Protein AF-A0AAV3PCV7-F1 (afdb_monomer)

Secondary structure (DSSP, 8-state):
-HHHHHHHHHH-PPP-TTT-EE---S--THHHHHHHHHH-PEEP-S-EEETTEEE--SPPPTTS-HHHHHHHHHHHHHHHHHSSHHHHHHHHHTTEETTEE-HHHHHHHH-------TTHHHH--TTS-HHHHHHHHHHHTT-S--TTT-GGGT-S--B-TTTS-SB--HHIIIII-HHHHHHH-

Foldseek 3Di:
DVVQVVVCVVPVDHDDLVVDADEDDPDDDPVVVCVCVVPNHHHDDDQDDDPNATDDPDDDDPPHAPVVVVVVVLLVLLCVLQVHPVSSVVVQVVCQDPNRRNVVVSCVSSDDPDDDDPCLVVLPDPVHPVVRSVVVVCLVVVHDPQLVVVPNVVDVQQADPFQSDDGRDPCCQPPNPPRNVVVVD

Mean predicted aligned error: 14.94 Å

Radius of gyration: 25.24 Å; Cα contacts (8 Å, |Δi|>4): 141; chains: 1; bounding box: 47×37×70 Å

Organism: Lithospermum erythrorhizon (NCBI:txid34254)

Sequence (185 aa):
MECLRNLEECLGLMVSPTKSNIFLAGVRGIVRERILEGIGFEEGVFPVRYLGIPLVPMKVSDQDSYLMKRLIIIRDAIVRAYGSRERAISGLSKMVIGGRFASGKVYELLRVGRNKKSWMTTIWKNYIPPRFSFVVWLTCGNRLTTKDNLVLFDHPDRTCRFCKGPLESKQHIFFSCAVVGGIWM

Structure (mmCIF, N/CA/C/O backbone):
data_AF-A0AAV3PCV7-F1
#
_entry.id   AF-A0AAV3PCV7-F1
#
loop_
_atom_site.group_PDB
_atom_site.id
_atom_site.type_symbol
_atom_site.label_atom_id
_atom_site.label_alt_id
_atom_site.label_comp_id
_atom_site.label_asym_id
_atom_site.label_entity_id
_atom_site.label_seq_id
_atom_site.pdbx_PDB_ins_code
_atom_site.Cartn_x
_atom_site.Cartn_y
_atom_site.Cartn_z
_atom_site.occupancy
_atom_site.B_iso_or_equiv
_atom_site.auth_seq_id
_atom_site.auth_comp_id
_atom_site.auth_asym_id
_atom_site.auth_atom_id
_atom_site.pdbx_PDB_model_num
ATOM 1 N N . MET A 1 1 ? 9.187 -6.125 -36.834 1.00 58.59 1 MET A N 1
ATOM 2 C CA . MET A 1 1 ? 7.978 -6.937 -37.109 1.00 58.59 1 MET A CA 1
ATOM 3 C C . MET A 1 1 ? 8.115 -8.422 -36.783 1.00 58.59 1 MET A C 1
ATOM 5 O O . MET A 1 1 ? 7.099 -9.043 -36.518 1.00 58.59 1 MET A O 1
ATOM 9 N N . GLU A 1 2 ? 9.319 -9.004 -36.753 1.00 68.50 2 GLU A N 1
ATOM 10 C CA . GLU A 1 2 ? 9.507 -10.441 -36.471 1.00 68.50 2 GLU A CA 1
ATOM 11 C C . GLU A 1 2 ? 8.950 -10.879 -35.105 1.00 68.50 2 GLU A C 1
ATOM 13 O O . GLU A 1 2 ? 8.177 -11.823 -35.041 1.00 68.50 2 GLU A O 1
ATOM 18 N N . CYS A 1 3 ? 9.196 -10.122 -34.029 1.00 68.38 3 CYS A N 1
ATOM 19 C CA . CYS A 1 3 ? 8.673 -10.474 -32.702 1.00 68.38 3 CYS A CA 1
ATOM 20 C C . CYS A 1 3 ? 7.137 -10.454 -32.597 1.00 68.38 3 CYS A C 1
ATOM 22 O O . CYS A 1 3 ? 6.576 -11.248 -31.851 1.00 68.38 3 CYS A O 1
ATOM 24 N N . LEU A 1 4 ? 6.458 -9.544 -33.310 1.00 73.19 4 LEU A N 1
ATOM 25 C CA . LEU A 1 4 ? 4.991 -9.465 -33.291 1.00 73.19 4 LEU A CA 1
ATOM 26 C C . LEU A 1 4 ? 4.369 -10.600 -34.108 1.00 73.19 4 LEU A C 1
ATOM 28 O O . LEU A 1 4 ? 3.387 -11.184 -33.668 1.00 73.19 4 LEU A O 1
ATOM 32 N N . ARG A 1 5 ? 4.997 -10.965 -35.233 1.00 74.12 5 ARG A N 1
ATOM 33 C CA . ARG A 1 5 ? 4.600 -12.130 -36.032 1.00 74.12 5 ARG A CA 1
ATOM 34 C C . ARG A 1 5 ? 4.803 -13.437 -35.271 1.00 74.12 5 ARG A C 1
ATOM 36 O O . ARG A 1 5 ? 3.887 -14.240 -35.213 1.00 74.12 5 ARG A O 1
ATOM 43 N N . ASN A 1 6 ? 5.929 -13.594 -34.574 1.00 80.38 6 ASN A N 1
ATOM 44 C CA . ASN A 1 6 ? 6.161 -14.764 -33.723 1.00 80.38 6 ASN A CA 1
ATOM 45 C C . ASN A 1 6 ? 5.122 -14.867 -32.593 1.00 80.38 6 ASN A C 1
ATOM 47 O O . ASN A 1 6 ? 4.752 -15.966 -32.191 1.00 80.38 6 ASN A O 1
ATOM 51 N N . LEU A 1 7 ? 4.644 -13.734 -32.067 1.00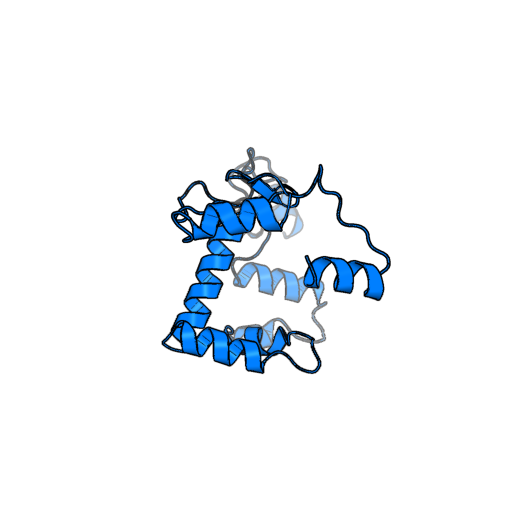 73.75 7 LEU A N 1
ATOM 52 C CA . LEU A 1 7 ? 3.599 -13.711 -31.042 1.00 73.75 7 LEU A CA 1
ATOM 53 C C . LEU A 1 7 ? 2.238 -14.125 -31.614 1.00 73.75 7 LEU A C 1
ATOM 55 O O . LEU A 1 7 ? 1.511 -14.876 -30.966 1.00 73.75 7 LEU A O 1
ATOM 59 N N . GLU A 1 8 ? 1.923 -13.670 -32.824 1.00 84.44 8 GLU A N 1
ATOM 60 C CA . GLU A 1 8 ? 0.721 -14.058 -33.560 1.00 84.44 8 GLU A CA 1
ATOM 61 C C . GLU A 1 8 ? 0.734 -15.551 -33.914 1.00 84.44 8 GLU A C 1
ATOM 63 O O . GLU A 1 8 ? -0.238 -16.246 -33.638 1.00 84.44 8 GLU A O 1
ATOM 68 N N . GLU A 1 9 ? 1.854 -16.076 -34.414 1.00 86.69 9 GLU A N 1
ATOM 69 C CA . GLU A 1 9 ? 2.019 -17.500 -34.733 1.00 86.69 9 GLU A CA 1
ATOM 70 C C . GLU A 1 9 ? 1.934 -18.394 -33.489 1.00 86.69 9 GLU A C 1
ATOM 72 O O . GLU A 1 9 ? 1.308 -19.452 -33.527 1.00 86.69 9 GLU A O 1
ATOM 77 N N . CYS A 1 10 ? 2.526 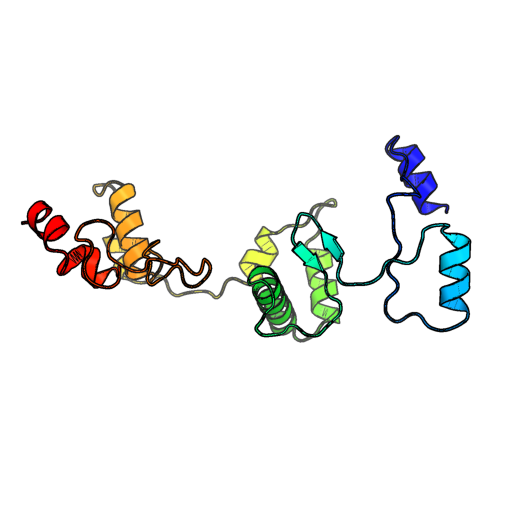-17.975 -32.365 1.00 80.50 10 CYS A N 1
ATOM 78 C CA . CYS A 1 10 ? 2.507 -18.774 -31.138 1.00 80.50 10 CYS A CA 1
ATOM 79 C C . CYS A 1 10 ? 1.152 -18.752 -30.414 1.00 80.50 10 CYS A C 1
ATOM 81 O O . CYS A 1 10 ? 0.819 -19.721 -29.732 1.00 80.50 10 CYS A O 1
ATOM 83 N N . LEU A 1 11 ? 0.412 -17.636 -30.474 1.00 83.38 11 LEU A N 1
ATOM 84 C CA . LEU A 1 11 ? -0.772 -17.412 -29.629 1.00 83.38 11 LEU A CA 1
ATOM 85 C C . LEU A 1 11 ? -2.087 -17.268 -30.404 1.00 83.38 11 LEU A C 1
ATOM 87 O O . LEU A 1 11 ? -3.145 -17.247 -29.777 1.00 83.38 11 LEU A O 1
ATOM 91 N N . GLY A 1 12 ? -2.051 -17.133 -31.731 1.00 83.56 12 GLY A N 1
ATOM 92 C CA . GLY A 1 12 ? -3.228 -16.843 -32.558 1.00 83.56 12 GLY A CA 1
ATOM 93 C C . GLY A 1 12 ? -3.862 -15.476 -32.270 1.00 83.56 12 GLY A C 1
ATOM 94 O O . GLY A 1 12 ? -5.029 -15.251 -32.586 1.00 83.56 12 GLY A O 1
ATOM 95 N N . LEU A 1 13 ? -3.128 -14.570 -31.616 1.00 81.75 13 LEU A N 1
ATOM 96 C CA . LEU A 1 13 ? -3.615 -13.251 -31.217 1.00 81.75 13 LEU A CA 1
ATOM 97 C C . LEU A 1 13 ? -3.087 -12.184 -32.177 1.00 81.75 13 LEU A C 1
ATOM 99 O O . LEU A 1 13 ? -1.884 -11.941 -32.233 1.00 81.75 13 LEU A O 1
ATOM 103 N N . MET A 1 14 ? -3.999 -11.501 -32.871 1.00 78.06 14 MET A N 1
ATOM 104 C CA . MET A 1 14 ? -3.662 -10.366 -33.731 1.00 78.06 14 MET A CA 1
ATOM 105 C C . MET A 1 14 ? -3.598 -9.069 -32.922 1.00 78.06 14 MET A C 1
ATOM 107 O O . MET A 1 14 ? -4.537 -8.711 -32.204 1.00 78.06 14 MET A O 1
ATOM 111 N N . VAL A 1 15 ? -2.500 -8.329 -33.063 1.00 79.19 15 VAL A N 1
ATOM 112 C CA . VAL A 1 15 ? -2.372 -6.991 -32.475 1.00 79.19 15 VAL A CA 1
ATOM 113 C C . VAL A 1 15 ? -3.169 -5.999 -33.317 1.00 79.19 15 VAL A C 1
ATOM 115 O O . VAL A 1 15 ? -3.048 -5.970 -34.535 1.00 79.19 15 VAL A O 1
ATOM 118 N N . SER A 1 16 ? -3.992 -5.176 -32.665 1.00 82.25 16 SER A N 1
ATOM 119 C CA . SER A 1 16 ? -4.839 -4.185 -33.334 1.00 82.25 16 SER A CA 1
ATOM 120 C C . SER A 1 16 ? -4.064 -2.882 -33.561 1.00 82.25 16 SER A C 1
ATOM 122 O O . SER A 1 16 ? -3.941 -2.108 -32.610 1.00 82.25 16 SER A O 1
ATOM 124 N N . PRO A 1 17 ? -3.620 -2.557 -34.789 1.00 77.06 17 PRO A N 1
ATOM 125 C CA . PRO A 1 17 ? -2.813 -1.360 -35.039 1.00 77.06 17 PRO A CA 1
ATOM 126 C C . PRO A 1 17 ? -3.531 -0.055 -34.679 1.00 77.06 17 PRO A C 1
ATOM 128 O O . PRO A 1 17 ? -2.900 0.886 -34.227 1.00 77.06 17 PRO A O 1
ATOM 131 N N . THR A 1 18 ? -4.862 -0.023 -34.773 1.00 78.44 18 THR A N 1
ATOM 132 C CA . THR A 1 18 ? -5.689 1.149 -34.431 1.00 78.44 18 THR A CA 1
ATOM 133 C C . THR A 1 18 ? -5.911 1.360 -32.931 1.00 78.44 18 THR A C 1
ATOM 135 O O . THR A 1 18 ? -6.430 2.394 -32.524 1.00 78.44 18 THR A O 1
ATOM 138 N N . LYS A 1 19 ? -5.580 0.370 -32.093 1.00 83.75 19 LYS A N 1
ATOM 139 C CA . LYS A 1 19 ? -5.743 0.431 -30.626 1.00 83.75 19 LYS A CA 1
ATOM 140 C C . LYS A 1 19 ? -4.403 0.377 -29.897 1.00 83.75 19 LYS A C 1
ATOM 142 O O . LYS A 1 19 ? -4.370 0.434 -28.667 1.00 83.75 19 LYS A O 1
ATOM 147 N N . SER A 1 20 ? -3.315 0.210 -30.640 1.00 85.69 20 SER A N 1
ATOM 148 C CA . SER A 1 20 ? -1.970 0.032 -30.120 1.00 85.69 20 SER A CA 1
ATOM 149 C C . SER A 1 20 ? -1.147 1.270 -30.431 1.00 85.69 20 SER A C 1
ATOM 151 O O . SER A 1 20 ? -0.958 1.615 -31.589 1.00 85.69 20 SER A O 1
ATOM 153 N N . ASN A 1 21 ? -0.620 1.893 -29.380 1.00 87.12 21 ASN A N 1
ATOM 154 C CA . ASN A 1 21 ? 0.283 3.032 -29.493 1.00 87.12 21 ASN A CA 1
ATOM 155 C C . ASN A 1 21 ? 1.684 2.620 -29.050 1.00 87.12 21 ASN A C 1
ATOM 157 O O . ASN A 1 21 ? 1.842 1.805 -28.133 1.00 87.12 21 ASN A O 1
ATOM 161 N N . ILE A 1 22 ? 2.700 3.227 -29.655 1.00 86.88 22 ILE A N 1
ATOM 162 C CA . ILE A 1 22 ? 4.093 3.080 -29.238 1.00 86.88 22 ILE A CA 1
ATOM 163 C C . ILE A 1 22 ? 4.531 4.276 -28.392 1.00 86.88 22 ILE A C 1
ATOM 165 O O . ILE A 1 22 ? 4.282 5.421 -28.742 1.00 86.88 22 ILE A O 1
ATOM 169 N N . PHE A 1 23 ? 5.209 4.022 -27.273 1.00 85.69 23 PHE A N 1
ATOM 170 C CA . PHE A 1 23 ? 5.748 5.071 -26.405 1.00 85.69 23 PHE A CA 1
ATOM 171 C C . PHE A 1 23 ? 7.268 4.969 -26.391 1.00 85.69 23 PHE A C 1
ATOM 173 O O . PHE A 1 23 ? 7.822 3.961 -25.946 1.00 85.69 23 PHE A O 1
ATOM 180 N N . LEU A 1 24 ? 7.949 6.009 -26.869 1.00 79.50 24 LEU A N 1
ATOM 181 C CA . LEU A 1 24 ? 9.407 6.052 -26.945 1.00 79.50 24 LEU A CA 1
ATOM 182 C C . LEU A 1 24 ? 9.961 6.946 -25.831 1.00 79.50 24 LEU A C 1
ATOM 184 O O . LEU A 1 24 ? 9.565 8.098 -25.677 1.00 79.50 24 LEU A O 1
ATOM 188 N N . ALA A 1 25 ? 10.900 6.417 -25.046 1.00 77.38 25 ALA A N 1
ATOM 189 C CA . ALA A 1 25 ? 11.569 7.152 -23.976 1.00 77.38 25 ALA A CA 1
ATOM 190 C C . ALA A 1 25 ? 13.087 7.084 -24.163 1.00 77.38 25 ALA A C 1
ATOM 192 O O . ALA A 1 25 ? 13.659 6.003 -24.271 1.00 77.38 25 ALA A O 1
ATOM 193 N N . GLY A 1 26 ? 13.749 8.244 -24.194 1.00 73.06 26 GLY A N 1
ATOM 194 C CA . GLY A 1 26 ? 15.213 8.327 -24.293 1.00 73.06 26 GLY A CA 1
ATOM 195 C C . GLY A 1 26 ? 15.804 8.041 -25.680 1.00 73.06 26 GLY A C 1
ATOM 196 O O . GLY A 1 26 ? 17.023 8.040 -25.815 1.00 73.06 26 GLY A O 1
ATOM 197 N N . VAL A 1 27 ? 14.976 7.849 -26.711 1.00 82.12 27 VAL A N 1
ATOM 198 C CA . VAL A 1 27 ? 15.411 7.665 -28.106 1.00 82.12 27 VAL A CA 1
ATOM 199 C C . VAL A 1 27 ? 15.262 8.990 -28.858 1.00 82.12 27 VAL A C 1
ATOM 201 O O . VAL A 1 27 ? 14.188 9.587 -28.840 1.00 82.12 27 VAL A O 1
ATOM 204 N N . ARG A 1 28 ? 16.334 9.476 -29.498 1.00 81.75 28 ARG A N 1
ATOM 205 C CA . ARG A 1 28 ? 16.367 10.774 -30.199 1.00 81.75 28 ARG A CA 1
ATOM 206 C C . ARG A 1 28 ? 16.787 10.619 -31.662 1.00 81.75 28 ARG A C 1
ATOM 208 O O . ARG A 1 28 ? 17.512 9.686 -32.003 1.00 81.75 28 ARG A O 1
ATOM 215 N N . GLY A 1 29 ? 16.374 11.579 -32.490 1.00 85.06 29 GLY A N 1
ATOM 216 C CA . GLY A 1 29 ? 16.798 11.706 -33.887 1.00 85.06 29 GLY A CA 1
ATOM 217 C C . GLY A 1 29 ? 16.390 10.520 -34.761 1.00 85.06 29 GLY A C 1
ATOM 218 O O . GLY A 1 29 ? 15.355 9.899 -34.534 1.00 85.06 29 GLY A O 1
ATOM 219 N N . ILE A 1 30 ? 17.247 10.176 -35.721 1.00 87.06 30 ILE A N 1
ATOM 220 C CA . ILE A 1 30 ? 16.963 9.226 -36.809 1.00 87.06 30 ILE A CA 1
ATOM 221 C C . ILE A 1 30 ? 16.566 7.816 -36.341 1.00 87.06 30 ILE A C 1
ATOM 223 O O . ILE A 1 30 ? 15.838 7.099 -37.019 1.00 87.06 30 ILE A O 1
ATOM 227 N N . VAL A 1 31 ? 17.020 7.402 -35.152 1.00 86.19 31 VAL A N 1
ATOM 228 C CA . VAL A 1 31 ? 16.654 6.101 -34.571 1.00 86.19 31 VAL A CA 1
ATOM 229 C C . VAL A 1 31 ? 15.173 6.077 -34.193 1.00 86.19 31 VAL A C 1
ATOM 231 O O . VAL A 1 31 ? 14.526 5.046 -34.336 1.00 86.19 31 VAL A O 1
ATOM 234 N N . ARG A 1 32 ? 14.623 7.213 -33.748 1.00 85.81 32 ARG A N 1
ATOM 235 C CA . ARG A 1 32 ? 13.205 7.345 -33.398 1.00 85.81 32 ARG A CA 1
ATOM 236 C C . ARG A 1 32 ? 12.329 7.163 -34.637 1.00 85.81 32 ARG A C 1
ATOM 238 O O . ARG A 1 32 ? 11.416 6.350 -34.604 1.00 85.81 32 ARG A O 1
ATOM 245 N N . GLU A 1 33 ? 12.657 7.862 -35.721 1.00 85.19 33 GLU A N 1
ATOM 246 C CA . GLU A 1 33 ? 11.926 7.803 -36.997 1.00 85.19 33 GLU A CA 1
ATOM 247 C C . GLU A 1 33 ? 11.929 6.387 -37.576 1.00 85.19 33 GLU A C 1
ATOM 249 O O . GLU A 1 33 ? 10.867 5.833 -37.847 1.00 85.19 33 GLU A O 1
ATOM 254 N N . ARG A 1 34 ? 13.096 5.730 -37.612 1.00 86.19 34 ARG A N 1
ATOM 255 C CA . ARG A 1 34 ? 13.211 4.336 -38.076 1.00 86.19 34 ARG A CA 1
ATOM 256 C C . ARG A 1 34 ? 12.368 3.348 -37.266 1.00 86.19 34 ARG A C 1
ATOM 258 O O . ARG A 1 34 ? 11.890 2.358 -37.815 1.00 86.19 34 ARG A O 1
ATOM 265 N N . ILE A 1 35 ? 12.218 3.571 -35.958 1.00 84.56 35 ILE A N 1
ATOM 266 C CA . ILE A 1 35 ? 11.393 2.713 -35.096 1.00 84.56 35 ILE A CA 1
ATOM 267 C C . ILE A 1 35 ? 9.904 2.936 -35.381 1.00 84.56 35 ILE A C 1
ATOM 269 O O . ILE A 1 35 ? 9.160 1.959 -35.460 1.00 84.56 35 ILE A O 1
ATOM 273 N N . LEU A 1 36 ? 9.480 4.192 -35.557 1.00 83.38 36 LEU A N 1
ATOM 274 C CA . LEU A 1 36 ? 8.092 4.530 -35.885 1.00 83.38 36 LEU A CA 1
ATOM 275 C C . LEU A 1 36 ? 7.692 3.954 -37.252 1.00 83.38 36 LEU A C 1
ATOM 277 O O . LEU A 1 36 ? 6.675 3.267 -37.349 1.00 83.38 36 LEU A O 1
ATOM 281 N N . GLU A 1 37 ? 8.540 4.124 -38.269 1.00 82.94 37 GLU A N 1
ATOM 282 C CA . GLU A 1 37 ? 8.326 3.560 -39.610 1.00 82.94 37 GLU A CA 1
ATOM 283 C C . GLU A 1 37 ? 8.322 2.024 -39.610 1.00 82.94 37 GLU A C 1
ATOM 285 O O . GLU A 1 37 ? 7.528 1.397 -40.306 1.00 82.94 37 GLU A O 1
ATOM 290 N N . GLY A 1 38 ? 9.191 1.394 -38.812 1.00 79.69 38 GLY A N 1
ATOM 291 C CA . GLY A 1 38 ? 9.341 -0.062 -38.798 1.00 79.69 38 GLY A CA 1
ATOM 292 C C . GLY A 1 38 ? 8.254 -0.830 -38.037 1.00 79.69 38 GLY A C 1
ATOM 293 O O . GLY A 1 38 ? 8.139 -2.046 -38.221 1.00 79.69 38 GLY A O 1
ATOM 294 N N . ILE A 1 39 ? 7.503 -0.167 -37.150 1.00 79.75 39 ILE A N 1
ATOM 295 C CA . ILE A 1 39 ? 6.482 -0.800 -36.294 1.00 79.75 39 ILE A CA 1
ATOM 296 C C . ILE A 1 39 ? 5.062 -0.497 -36.785 1.00 79.75 39 ILE A C 1
ATOM 298 O O . ILE A 1 39 ? 4.189 -1.348 -36.629 1.00 79.75 39 ILE A O 1
ATOM 302 N N . GLY A 1 40 ? 4.832 0.667 -37.402 1.00 77.44 40 GLY A N 1
ATOM 303 C CA . GLY A 1 40 ? 3.529 1.017 -37.979 1.00 77.44 40 GLY A CA 1
ATOM 304 C C . GLY A 1 40 ? 2.423 1.292 -36.950 1.00 77.44 40 GLY A C 1
ATOM 305 O O . GLY A 1 40 ? 1.247 1.229 -37.294 1.00 77.44 40 GLY A O 1
ATOM 306 N N . PHE A 1 41 ? 2.785 1.579 -35.695 1.00 84.69 41 PHE A N 1
ATOM 307 C CA . PHE A 1 41 ? 1.865 2.073 -34.664 1.00 84.69 41 PHE A CA 1
ATOM 308 C C . PHE A 1 41 ? 2.039 3.578 -34.478 1.00 84.69 41 PHE A C 1
ATOM 310 O O . PHE A 1 41 ? 3.150 4.097 -34.602 1.00 84.69 41 PHE A O 1
ATOM 317 N N . GLU A 1 42 ? 0.955 4.267 -34.124 1.00 85.00 42 GLU A N 1
ATOM 318 C CA . GLU A 1 42 ? 1.015 5.692 -33.805 1.00 85.00 42 GLU A CA 1
ATOM 319 C C . GLU A 1 42 ? 1.800 5.933 -32.513 1.00 85.00 42 GLU A C 1
ATOM 321 O O . GLU A 1 42 ? 1.721 5.162 -31.547 1.00 85.00 42 GLU A O 1
ATOM 326 N N . GLU A 1 43 ? 2.571 7.020 -32.483 1.00 87.00 43 GLU A N 1
ATOM 327 C CA . GLU A 1 43 ? 3.276 7.413 -31.272 1.00 87.00 43 GLU A CA 1
ATOM 328 C C . GLU A 1 43 ? 2.287 7.953 -30.236 1.00 87.00 43 GLU A C 1
ATOM 330 O O . GLU A 1 43 ? 1.590 8.943 -30.451 1.00 87.00 43 GLU A O 1
ATOM 335 N N . GLY A 1 44 ? 2.235 7.295 -29.083 1.00 84.81 44 GLY A N 1
ATOM 336 C CA . GLY A 1 44 ? 1.391 7.697 -27.976 1.00 84.81 44 GLY A CA 1
ATOM 337 C C . GLY A 1 44 ? 2.002 8.834 -27.161 1.00 84.81 44 GLY A C 1
ATOM 338 O O . GLY A 1 44 ? 3.212 8.899 -26.934 1.00 84.81 44 GLY A O 1
ATOM 339 N N . VAL A 1 45 ? 1.137 9.704 -26.639 1.00 81.00 45 VAL A N 1
ATOM 340 C CA . VAL A 1 45 ? 1.515 10.821 -25.765 1.00 81.00 45 VAL A CA 1
ATOM 341 C C . VAL A 1 45 ? 1.104 10.508 -24.328 1.00 81.00 45 VAL A C 1
ATOM 343 O O . VAL A 1 45 ? 0.007 10.015 -24.076 1.00 81.00 45 VAL A O 1
ATOM 346 N N . PHE A 1 46 ? 1.983 10.786 -23.367 1.00 77.50 46 PHE A N 1
ATOM 347 C CA . PHE A 1 46 ? 1.657 10.677 -21.945 1.00 77.50 46 PHE A CA 1
ATOM 348 C C . PHE A 1 46 ? 0.902 11.919 -21.430 1.00 77.50 46 PHE A C 1
ATOM 350 O O . PHE A 1 46 ? 1.170 13.018 -21.914 1.00 77.50 46 PHE A O 1
ATOM 357 N N . PRO A 1 47 ? 0.053 11.800 -20.387 1.00 73.75 47 PRO A N 1
ATOM 358 C CA . PRO A 1 47 ? -0.253 10.592 -19.614 1.00 73.75 47 PRO A CA 1
ATOM 359 C C . PRO A 1 47 ? -1.271 9.659 -20.275 1.00 73.75 47 PRO A C 1
ATOM 361 O O . PRO A 1 47 ? -2.264 10.114 -20.832 1.00 73.75 47 PRO A O 1
ATOM 364 N N . VAL A 1 48 ? -1.088 8.343 -20.118 1.00 79.94 48 VAL A N 1
ATOM 365 C CA . VAL A 1 48 ? -2.030 7.330 -20.638 1.00 79.94 48 VAL A CA 1
ATOM 366 C C . VAL A 1 48 ? -2.642 6.522 -19.514 1.00 79.94 48 VAL A C 1
ATOM 368 O O . VAL A 1 48 ? -1.944 6.114 -18.594 1.00 79.94 48 VAL A O 1
ATOM 371 N N . ARG A 1 49 ? -3.952 6.268 -19.573 1.00 75.12 49 ARG A N 1
ATOM 372 C CA . ARG A 1 49 ? -4.630 5.436 -18.575 1.00 75.12 49 ARG A CA 1
ATOM 373 C C . ARG A 1 49 ? -4.483 3.960 -18.917 1.00 75.12 49 ARG A C 1
ATOM 375 O O . ARG A 1 49 ? -4.994 3.508 -19.934 1.00 75.12 49 ARG A O 1
ATOM 382 N N . TYR A 1 50 ? -3.872 3.203 -18.017 1.00 78.31 50 TYR A N 1
ATOM 383 C CA . TYR A 1 50 ? -3.889 1.748 -18.042 1.00 78.31 50 TYR A CA 1
ATOM 384 C C . TYR A 1 50 ? -4.818 1.248 -16.937 1.00 78.31 50 TYR A C 1
ATOM 386 O O . TYR A 1 50 ? -4.546 1.456 -15.755 1.00 78.31 50 TYR A O 1
ATOM 394 N N . LEU A 1 51 ? -5.953 0.649 -17.317 1.00 76.62 51 LEU A N 1
ATOM 395 C CA . LEU A 1 51 ? -6.986 0.180 -16.378 1.00 76.62 51 LEU A CA 1
ATOM 396 C C . LEU A 1 51 ? -7.437 1.276 -15.387 1.00 76.62 51 LEU A C 1
ATOM 398 O O . LEU A 1 51 ? -7.566 1.052 -14.187 1.00 76.62 51 LEU A O 1
ATOM 402 N N . GLY A 1 52 ? -7.622 2.499 -15.895 1.00 70.69 52 GLY A N 1
ATOM 403 C CA . GLY A 1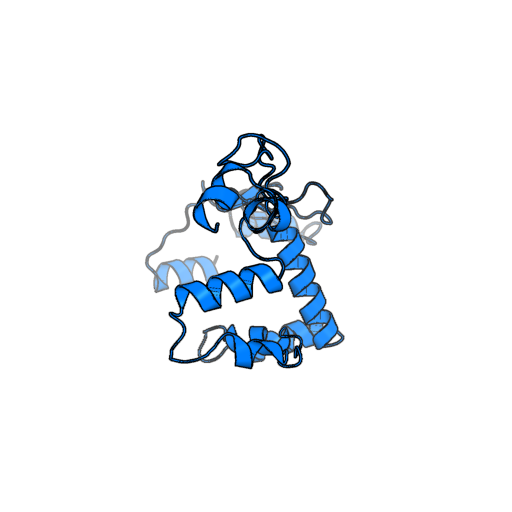 52 ? -8.013 3.674 -15.105 1.00 70.69 52 GLY A CA 1
ATOM 404 C C . GLY A 1 52 ? -6.854 4.415 -14.423 1.00 70.69 52 GLY A C 1
ATOM 405 O O . GLY A 1 52 ? -7.034 5.566 -14.018 1.00 70.69 52 GLY A O 1
ATOM 406 N N . ILE A 1 53 ? -5.657 3.823 -14.364 1.00 65.94 53 ILE A N 1
ATOM 407 C CA . ILE A 1 53 ? -4.478 4.388 -13.694 1.00 65.94 53 ILE A CA 1
ATOM 408 C C . ILE A 1 53 ? -3.655 5.216 -14.691 1.00 65.94 53 ILE A C 1
ATOM 410 O O . ILE A 1 53 ? -3.202 4.658 -15.690 1.00 65.94 53 ILE A O 1
ATOM 414 N N . PRO A 1 54 ? -3.425 6.520 -14.455 1.00 69.62 54 PRO A N 1
ATOM 415 C CA . PRO A 1 54 ? -2.573 7.325 -15.323 1.00 69.62 54 PRO A CA 1
ATOM 416 C C . PRO A 1 54 ? -1.100 6.905 -15.193 1.00 69.62 54 PRO A C 1
ATOM 418 O O . PRO A 1 54 ? -0.522 6.920 -14.107 1.00 69.62 54 PRO A O 1
ATOM 421 N N . LEU A 1 55 ? -0.489 6.547 -16.318 1.00 70.94 55 LEU A N 1
ATOM 422 C CA . LEU A 1 55 ? 0.944 6.357 -16.487 1.00 70.94 55 LEU A CA 1
ATOM 423 C C . LEU A 1 55 ? 1.551 7.701 -16.897 1.00 70.94 55 LEU A C 1
ATOM 425 O O . LEU A 1 55 ? 1.204 8.241 -17.945 1.00 70.94 55 LEU A O 1
ATOM 429 N N . VAL A 1 56 ? 2.443 8.240 -16.066 1.00 69.56 56 VAL A N 1
ATOM 430 C CA . VAL A 1 56 ? 3.173 9.495 -16.298 1.00 69.56 56 VAL A CA 1
ATOM 431 C C . VAL A 1 56 ? 4.682 9.222 -16.349 1.00 69.56 56 VAL A C 1
ATOM 433 O O . VAL A 1 56 ? 5.184 8.459 -15.524 1.00 69.56 56 VAL A O 1
ATOM 436 N N . PRO A 1 57 ? 5.432 9.847 -17.275 1.00 63.97 57 PRO A N 1
ATOM 437 C CA . PRO A 1 57 ? 6.886 9.719 -17.367 1.00 63.97 57 PRO A CA 1
ATOM 438 C C . PRO A 1 57 ? 7.622 10.661 -16.394 1.00 63.97 57 PRO A C 1
ATOM 440 O O . PRO A 1 57 ? 8.844 10.589 -16.274 1.00 63.97 57 PRO A O 1
ATOM 443 N N . MET A 1 58 ? 6.899 11.566 -15.723 1.00 60.91 58 MET A N 1
ATOM 444 C CA . MET A 1 58 ? 7.456 12.591 -14.837 1.00 60.91 58 MET A CA 1
ATOM 445 C C . MET A 1 58 ? 7.830 12.061 -13.443 1.00 60.91 58 MET A C 1
ATOM 447 O O . MET A 1 58 ? 7.360 11.014 -12.995 1.00 60.91 58 MET A O 1
ATOM 451 N N . LYS A 1 59 ? 8.692 12.818 -12.743 1.00 57.53 59 LYS A N 1
ATOM 452 C CA . LYS A 1 59 ? 8.954 12.632 -11.307 1.00 57.53 59 LYS A CA 1
ATOM 453 C C . LYS A 1 59 ? 7.639 12.741 -10.542 1.00 57.53 59 LYS A C 1
ATOM 455 O O . LYS A 1 59 ? 6.870 13.666 -10.777 1.00 57.53 59 LYS A O 1
ATOM 460 N N . VAL A 1 60 ? 7.436 11.807 -9.620 1.00 59.66 60 VAL A N 1
ATOM 461 C CA . VAL A 1 60 ? 6.194 11.715 -8.862 1.00 59.66 60 VAL A CA 1
ATOM 462 C C . VAL A 1 60 ? 5.980 12.955 -7.990 1.00 59.66 60 VAL A C 1
ATOM 464 O O . VAL A 1 60 ? 6.869 13.337 -7.229 1.00 59.66 60 VAL A O 1
ATOM 467 N N . SER A 1 61 ? 4.811 13.572 -8.140 1.00 66.00 61 SER A N 1
ATOM 468 C CA . SER A 1 61 ? 4.309 14.740 -7.418 1.00 66.00 61 SER A CA 1
ATOM 469 C C . SER A 1 61 ? 3.401 14.319 -6.255 1.00 66.00 61 SER A C 1
ATOM 471 O O . SER A 1 61 ? 2.899 13.191 -6.192 1.00 66.00 61 SER A O 1
ATOM 473 N N . ASP A 1 62 ? 3.124 15.241 -5.333 1.00 60.00 62 ASP A N 1
ATOM 474 C CA . ASP A 1 62 ? 2.180 15.016 -4.236 1.00 60.00 62 ASP A CA 1
ATOM 475 C C . ASP A 1 62 ? 0.746 14.741 -4.705 1.00 60.00 62 ASP A C 1
ATOM 477 O O . ASP A 1 62 ? -0.023 14.126 -3.964 1.00 60.00 62 ASP A O 1
ATOM 481 N N . GLN A 1 63 ? 0.411 15.084 -5.948 1.00 62.75 63 GLN A N 1
ATOM 482 C CA . GLN A 1 63 ? -0.890 14.791 -6.555 1.00 62.75 63 GLN A CA 1
ATOM 483 C C . GLN A 1 63 ? -1.008 13.371 -7.138 1.00 62.75 63 GLN A C 1
ATOM 485 O O . GLN A 1 63 ? -2.101 12.956 -7.519 1.00 62.75 63 GLN A O 1
ATOM 490 N N . ASP A 1 64 ? 0.081 12.598 -7.202 1.00 65.75 64 ASP A N 1
ATOM 491 C CA . ASP A 1 64 ? 0.040 11.272 -7.818 1.00 65.75 64 ASP A CA 1
ATOM 492 C C . ASP A 1 64 ? -0.635 10.211 -6.948 1.00 65.75 64 ASP A C 1
ATOM 494 O O . ASP A 1 64 ? -0.617 10.250 -5.712 1.00 65.75 64 ASP A O 1
ATOM 498 N N . SER A 1 65 ? -1.174 9.190 -7.622 1.00 70.75 65 SER A N 1
ATOM 499 C CA . SER A 1 65 ? -1.816 8.047 -6.977 1.00 70.75 65 SER A 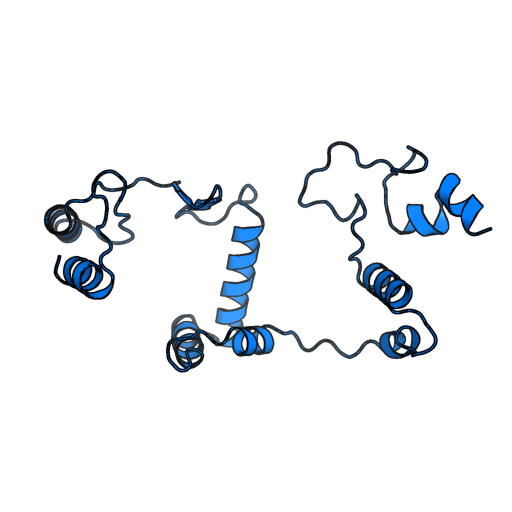CA 1
ATOM 500 C C . SER A 1 65 ? -0.909 7.406 -5.925 1.00 70.75 65 SER A C 1
ATOM 502 O O . SER A 1 65 ? 0.275 7.138 -6.149 1.00 70.75 65 SER A O 1
ATOM 504 N N . TYR A 1 66 ? -1.495 7.071 -4.777 1.00 71.06 66 TYR A N 1
ATOM 505 C CA . TYR A 1 66 ? -0.822 6.345 -3.703 1.00 71.06 66 TYR A CA 1
ATOM 506 C C . TYR A 1 66 ? -0.157 5.049 -4.174 1.00 71.06 66 TYR A C 1
ATOM 508 O O . TYR A 1 66 ? 0.897 4.682 -3.656 1.00 71.06 66 TYR A O 1
ATOM 516 N N . LEU A 1 67 ? -0.736 4.373 -5.174 1.00 74.00 67 LEU A N 1
ATOM 517 C CA . LEU A 1 67 ? -0.126 3.184 -5.764 1.00 74.00 67 LEU A CA 1
ATOM 518 C C . LEU A 1 67 ? 1.240 3.513 -6.378 1.00 74.00 67 LEU A C 1
ATOM 520 O O . LEU A 1 67 ? 2.209 2.814 -6.099 1.00 74.00 67 LEU A O 1
ATOM 524 N N . MET A 1 68 ? 1.340 4.603 -7.144 1.00 71.75 68 MET A N 1
ATOM 525 C CA . MET A 1 68 ? 2.598 5.042 -7.759 1.00 71.75 68 MET A CA 1
ATOM 526 C C . MET A 1 68 ? 3.626 5.417 -6.691 1.00 71.75 68 MET A C 1
ATOM 528 O O . MET A 1 68 ? 4.771 4.962 -6.741 1.00 71.75 68 MET A O 1
ATOM 532 N N . LYS A 1 69 ? 3.195 6.144 -5.653 1.00 77.12 69 LYS A N 1
ATOM 533 C CA . LYS A 1 69 ? 4.041 6.460 -4.492 1.00 77.12 69 LYS A CA 1
ATOM 534 C C . LYS A 1 69 ? 4.560 5.184 -3.813 1.00 77.12 69 LYS A C 1
ATOM 536 O O . LYS A 1 69 ? 5.744 5.082 -3.497 1.00 77.12 69 LYS A O 1
ATOM 541 N N . ARG A 1 70 ? 3.708 4.167 -3.635 1.00 81.06 70 ARG A N 1
ATOM 542 C CA . ARG A 1 70 ? 4.092 2.874 -3.042 1.00 81.06 70 ARG A CA 1
ATOM 543 C C . ARG A 1 70 ? 5.037 2.066 -3.924 1.00 81.06 70 ARG A C 1
ATOM 545 O O . ARG A 1 70 ? 5.988 1.501 -3.388 1.00 81.06 70 ARG A O 1
ATOM 552 N N . LEU A 1 71 ? 4.823 2.039 -5.238 1.00 82.12 71 LEU A N 1
ATOM 553 C CA . LEU A 1 71 ? 5.722 1.370 -6.183 1.00 82.12 71 LEU A CA 1
ATOM 554 C C . LEU A 1 71 ? 7.125 1.984 -6.151 1.00 82.12 71 LEU A C 1
ATOM 556 O O . LEU A 1 71 ? 8.107 1.246 -6.145 1.00 82.12 71 LEU A O 1
ATOM 560 N N . ILE A 1 72 ? 7.230 3.312 -6.046 1.00 81.88 72 ILE A N 1
ATOM 561 C CA . ILE A 1 72 ? 8.518 4.002 -5.886 1.00 81.88 72 ILE A CA 1
ATOM 562 C C . ILE A 1 72 ? 9.191 3.635 -4.567 1.00 81.88 72 ILE A C 1
ATOM 564 O O . ILE A 1 72 ? 10.361 3.264 -4.571 1.00 81.88 72 ILE A O 1
ATOM 568 N N . ILE A 1 73 ? 8.455 3.666 -3.452 1.00 84.69 73 ILE A N 1
ATOM 569 C CA . ILE A 1 73 ? 8.998 3.282 -2.140 1.00 84.69 73 ILE A CA 1
ATOM 570 C C . ILE A 1 73 ? 9.556 1.856 -2.181 1.00 84.69 73 ILE A C 1
ATOM 572 O O . ILE A 1 73 ? 10.644 1.606 -1.658 1.00 84.69 73 ILE A O 1
ATOM 576 N N . ILE A 1 74 ? 8.828 0.930 -2.813 1.00 86.94 74 ILE A N 1
ATOM 577 C CA . ILE A 1 74 ? 9.256 -0.462 -2.974 1.00 86.94 74 ILE A CA 1
ATOM 578 C C . ILE A 1 74 ? 10.494 -0.541 -3.870 1.00 86.94 74 ILE A C 1
ATOM 580 O O . ILE A 1 74 ? 11.483 -1.142 -3.463 1.00 86.94 74 ILE A O 1
ATOM 584 N N . ARG A 1 75 ? 10.481 0.095 -5.048 1.00 87.75 75 ARG A N 1
ATOM 585 C CA . ARG A 1 75 ? 11.635 0.154 -5.958 1.00 87.75 75 ARG A CA 1
ATOM 586 C C . ARG A 1 75 ? 12.883 0.641 -5.227 1.00 87.75 75 ARG A C 1
ATOM 588 O O . ARG A 1 75 ? 13.923 -0.005 -5.295 1.00 87.75 75 ARG A O 1
ATOM 595 N N . ASP A 1 76 ? 12.773 1.750 -4.508 1.00 89.19 76 ASP A N 1
ATOM 596 C CA . ASP A 1 76 ? 13.900 2.352 -3.803 1.00 89.19 76 ASP A CA 1
ATOM 597 C C . ASP A 1 76 ? 14.364 1.472 -2.639 1.00 89.19 76 ASP A C 1
ATOM 599 O O . ASP A 1 76 ? 15.559 1.394 -2.367 1.00 89.19 76 ASP A O 1
ATOM 603 N N . ALA A 1 77 ? 13.449 0.758 -1.975 1.00 89.25 77 ALA A N 1
ATOM 604 C CA . ALA A 1 77 ? 13.807 -0.236 -0.968 1.00 89.25 77 ALA A CA 1
ATOM 605 C C . ALA A 1 77 ? 14.595 -1.410 -1.570 1.00 89.25 77 ALA A C 1
ATOM 607 O O . ALA A 1 77 ? 15.593 -1.818 -0.981 1.00 89.25 77 ALA A O 1
ATOM 608 N N . ILE A 1 78 ? 14.212 -1.902 -2.754 1.00 90.75 78 ILE A N 1
ATOM 609 C CA . ILE A 1 78 ? 14.953 -2.957 -3.464 1.00 90.75 78 ILE A CA 1
ATOM 610 C C . ILE A 1 78 ? 16.346 -2.454 -3.863 1.00 90.75 78 ILE A C 1
ATOM 612 O O . ILE A 1 78 ? 17.338 -3.136 -3.616 1.00 90.75 78 ILE A O 1
ATOM 616 N N . VAL A 1 79 ? 16.442 -1.252 -4.443 1.00 91.81 79 VAL A N 1
ATOM 617 C CA . VAL A 1 79 ? 17.735 -0.665 -4.835 1.00 91.81 79 VAL A CA 1
ATOM 618 C C . VAL A 1 79 ? 18.638 -0.481 -3.617 1.00 91.81 79 VAL A C 1
ATOM 620 O O . VAL A 1 79 ? 19.813 -0.828 -3.686 1.00 91.81 79 VAL A O 1
ATOM 623 N N . ARG A 1 80 ? 18.099 -0.019 -2.482 1.00 90.12 80 ARG A N 1
ATOM 624 C CA . ARG A 1 80 ? 18.852 0.071 -1.221 1.00 90.12 80 ARG A CA 1
ATOM 625 C C . ARG A 1 80 ? 19.319 -1.295 -0.720 1.00 90.12 80 ARG A C 1
ATOM 627 O O . ARG A 1 80 ? 20.468 -1.408 -0.315 1.00 90.12 80 ARG A O 1
ATOM 634 N N . ALA A 1 81 ? 18.471 -2.323 -0.779 1.00 88.12 81 ALA A N 1
ATOM 635 C CA . ALA A 1 81 ? 18.827 -3.672 -0.334 1.00 88.12 81 ALA A CA 1
ATOM 636 C C . ALA A 1 81 ? 19.971 -4.293 -1.160 1.00 88.12 81 ALA A C 1
ATOM 638 O O . ALA A 1 81 ? 20.793 -5.024 -0.615 1.00 88.12 81 ALA A O 1
ATOM 639 N N . TYR A 1 82 ? 20.056 -3.976 -2.456 1.00 90.31 82 TYR A N 1
ATOM 640 C CA . TYR A 1 82 ? 21.120 -4.454 -3.352 1.00 90.31 82 TYR A CA 1
ATOM 641 C C . TYR A 1 82 ? 22.290 -3.471 -3.539 1.00 90.31 82 TYR A C 1
ATOM 643 O O . TYR A 1 82 ? 23.282 -3.801 -4.196 1.00 90.31 82 TYR A O 1
ATOM 651 N N . GLY A 1 83 ? 22.180 -2.257 -3.002 1.00 90.38 83 GLY A N 1
ATOM 652 C CA . GLY A 1 83 ? 23.166 -1.179 -3.093 1.00 90.38 83 GLY A CA 1
ATOM 653 C C . GLY A 1 83 ? 23.228 -0.447 -4.441 1.00 90.38 83 GLY A C 1
ATOM 654 O O . GLY A 1 83 ? 23.585 0.726 -4.464 1.00 90.38 83 GLY A O 1
ATOM 655 N N . SER A 1 84 ? 22.876 -1.088 -5.560 1.00 93.31 84 SER A N 1
ATOM 656 C CA . SER A 1 84 ? 22.825 -0.444 -6.882 1.00 93.31 84 SER A CA 1
ATOM 657 C C . SER A 1 84 ? 21.634 -0.919 -7.712 1.00 93.31 84 SER A C 1
ATOM 659 O O . SER A 1 84 ? 21.057 -1.984 -7.467 1.00 93.31 84 SER A O 1
ATOM 661 N N . ARG A 1 85 ? 21.267 -0.126 -8.724 1.00 91.25 85 ARG A N 1
ATOM 662 C CA . ARG A 1 85 ? 20.165 -0.445 -9.639 1.00 91.25 85 ARG A CA 1
ATOM 663 C C . ARG A 1 85 ? 20.476 -1.678 -10.488 1.00 91.25 85 ARG A C 1
ATOM 665 O O . ARG A 1 85 ? 19.612 -2.528 -10.676 1.00 91.25 85 ARG A O 1
ATOM 672 N N . GLU A 1 86 ? 21.705 -1.802 -10.962 1.00 93.00 86 GLU A N 1
ATOM 673 C CA . GLU A 1 86 ? 22.174 -2.895 -11.817 1.00 93.00 86 GLU A CA 1
ATOM 674 C C . GLU A 1 86 ? 22.164 -4.212 -11.037 1.00 93.00 86 GLU A C 1
ATOM 676 O O . GLU A 1 86 ? 21.655 -5.229 -11.515 1.00 93.00 86 GLU A O 1
ATOM 681 N N . ARG A 1 87 ? 22.646 -4.177 -9.786 1.00 91.75 87 ARG A N 1
ATOM 682 C CA . ARG A 1 87 ? 22.604 -5.328 -8.877 1.00 91.75 87 ARG A CA 1
ATOM 683 C C . ARG A 1 87 ? 21.177 -5.718 -8.519 1.00 91.75 87 ARG A C 1
ATOM 685 O O . ARG A 1 87 ? 20.889 -6.909 -8.468 1.00 91.75 87 ARG A O 1
ATOM 692 N N . ALA A 1 88 ? 20.281 -4.747 -8.335 1.00 91.56 88 ALA A N 1
ATOM 693 C CA . ALA A 1 88 ? 18.864 -5.014 -8.111 1.00 91.56 88 ALA A CA 1
ATOM 694 C C . ALA A 1 88 ? 18.218 -5.726 -9.309 1.00 91.56 88 ALA A C 1
ATOM 696 O O . ALA A 1 88 ? 17.562 -6.746 -9.121 1.00 91.56 88 ALA A O 1
ATOM 697 N N . ILE A 1 89 ? 18.441 -5.247 -10.538 1.00 91.19 89 ILE A N 1
ATOM 698 C CA . ILE A 1 89 ? 17.908 -5.889 -11.753 1.00 91.19 89 ILE A CA 1
ATOM 699 C C . ILE A 1 89 ? 18.458 -7.316 -11.892 1.00 91.19 89 ILE A C 1
ATOM 701 O O . ILE A 1 89 ? 17.690 -8.254 -12.107 1.00 91.19 89 ILE A O 1
ATOM 705 N N . SER A 1 90 ? 19.768 -7.502 -11.698 1.00 91.19 90 SER A N 1
ATOM 706 C CA . SER A 1 90 ? 20.394 -8.829 -11.726 1.00 91.19 90 SER A CA 1
ATOM 707 C C . SER A 1 90 ? 19.839 -9.755 -10.635 1.00 91.19 90 SER A C 1
ATOM 709 O O . SER A 1 90 ? 19.521 -10.914 -10.901 1.00 91.19 90 SER A O 1
ATOM 711 N N . GLY A 1 91 ? 19.665 -9.244 -9.414 1.00 89.81 91 GLY A N 1
ATOM 712 C CA . GLY A 1 91 ? 19.114 -9.985 -8.282 1.00 89.81 91 GLY A CA 1
ATOM 713 C C . GLY A 1 91 ? 17.666 -10.417 -8.504 1.00 89.81 91 GLY A C 1
ATOM 714 O O . GLY A 1 91 ? 17.334 -11.574 -8.256 1.00 89.81 91 GLY A O 1
ATOM 715 N N . LEU A 1 92 ? 16.825 -9.526 -9.034 1.00 89.88 92 LEU A N 1
ATOM 716 C CA . LEU A 1 92 ? 15.432 -9.830 -9.369 1.00 89.88 92 LEU A CA 1
ATOM 717 C C . LEU A 1 92 ? 15.321 -10.835 -10.519 1.00 89.88 92 LEU A C 1
ATOM 719 O O . LEU A 1 92 ? 14.469 -11.718 -10.466 1.00 89.88 92 LEU A O 1
ATOM 723 N N . SER A 1 93 ? 16.203 -10.756 -11.519 1.00 89.19 93 SER A N 1
ATOM 724 C CA . SER A 1 93 ? 16.246 -11.731 -12.616 1.00 89.19 93 SER A CA 1
ATOM 725 C C . SER A 1 93 ? 16.493 -13.155 -12.097 1.00 89.19 93 SER A C 1
ATOM 727 O O . SER A 1 93 ? 15.795 -14.092 -12.479 1.00 89.19 93 SER A O 1
ATOM 729 N N . LYS A 1 94 ? 17.377 -13.316 -11.101 1.00 89.06 94 LYS A N 1
ATOM 730 C CA . LYS A 1 94 ? 17.623 -14.608 -10.424 1.00 89.06 94 LYS A CA 1
ATOM 731 C C . LYS A 1 94 ? 16.421 -15.141 -9.630 1.00 89.06 94 LYS A C 1
ATOM 733 O O . LYS A 1 94 ? 16.430 -16.296 -9.206 1.00 89.06 94 LYS A O 1
ATOM 738 N N . MET A 1 95 ? 15.401 -14.319 -9.377 1.00 89.50 95 MET A N 1
ATOM 739 C CA . MET A 1 95 ? 14.163 -14.735 -8.704 1.00 89.50 95 MET A CA 1
ATOM 740 C C . MET A 1 95 ? 13.098 -15.246 -9.681 1.00 89.50 95 MET A C 1
ATOM 742 O O . MET A 1 95 ? 12.038 -15.689 -9.238 1.00 89.50 95 MET A O 1
ATOM 746 N N . VAL A 1 96 ? 13.366 -15.221 -10.988 1.00 90.38 96 VAL A N 1
ATOM 747 C CA . VAL A 1 96 ? 12.532 -15.883 -11.991 1.00 90.38 96 VAL A CA 1
ATOM 748 C C . VAL A 1 96 ? 12.920 -17.361 -12.039 1.00 90.38 96 VAL A C 1
ATOM 750 O O . VAL A 1 96 ? 14.020 -17.713 -12.453 1.00 90.38 96 VAL A O 1
ATOM 753 N N . ILE A 1 97 ? 12.020 -18.235 -11.592 1.00 85.31 97 ILE A N 1
ATOM 754 C CA . ILE A 1 97 ? 12.224 -19.687 -11.554 1.00 85.31 97 ILE A CA 1
ATOM 755 C C . ILE A 1 97 ? 11.241 -20.310 -12.545 1.00 85.31 97 ILE A C 1
ATOM 757 O O . ILE A 1 97 ? 10.029 -20.175 -12.381 1.00 85.31 97 ILE A O 1
ATOM 761 N N . GLY A 1 98 ? 11.753 -20.949 -13.601 1.00 83.75 98 GLY A N 1
ATOM 762 C CA . GLY A 1 98 ? 10.917 -21.582 -14.631 1.00 83.75 98 GLY A CA 1
ATOM 763 C C . GLY A 1 98 ? 9.977 -20.603 -15.350 1.00 83.75 98 GLY A C 1
ATOM 764 O O . GLY A 1 98 ? 8.810 -20.915 -15.561 1.00 83.75 98 GLY A O 1
ATOM 765 N N . GLY A 1 99 ? 10.444 -19.381 -15.636 1.00 85.81 99 GLY A N 1
ATOM 766 C CA . GLY A 1 99 ? 9.639 -18.327 -16.273 1.00 85.81 99 GLY A CA 1
ATOM 767 C C . GLY A 1 99 ? 8.616 -17.648 -15.353 1.00 85.81 99 GLY A C 1
ATOM 768 O O . GLY A 1 99 ? 7.934 -16.719 -15.777 1.00 85.81 99 GLY A O 1
ATOM 769 N N . ARG A 1 100 ? 8.515 -18.061 -14.081 1.00 84.38 100 ARG A N 1
ATOM 770 C CA . ARG A 1 100 ? 7.621 -17.448 -13.091 1.00 84.38 100 ARG A CA 1
ATOM 771 C C . ARG A 1 100 ? 8.407 -16.628 -12.084 1.00 84.38 100 ARG A C 1
ATOM 773 O O . ARG A 1 100 ? 9.407 -17.078 -11.530 1.00 84.38 100 ARG A O 1
ATOM 780 N N . PHE A 1 101 ? 7.929 -15.421 -11.815 1.00 87.44 101 PHE A N 1
ATOM 781 C CA . PHE A 1 101 ? 8.542 -14.546 -10.827 1.00 87.44 101 PHE A CA 1
ATOM 782 C C . PHE A 1 101 ? 8.180 -14.984 -9.402 1.00 87.44 101 PHE A C 1
ATOM 784 O O . PHE A 1 101 ? 7.010 -14.969 -9.016 1.00 87.44 101 PHE A O 1
ATOM 791 N N . ALA A 1 102 ? 9.181 -15.356 -8.601 1.00 88.31 102 ALA A N 1
ATOM 792 C CA . ALA A 1 102 ? 8.984 -15.777 -7.217 1.00 88.31 102 ALA A CA 1
ATOM 793 C C . ALA A 1 102 ? 8.791 -14.567 -6.285 1.00 88.31 102 ALA A C 1
ATOM 795 O O . ALA A 1 102 ? 9.702 -14.164 -5.557 1.00 88.31 102 ALA A O 1
ATOM 796 N N . SER A 1 103 ? 7.578 -14.009 -6.269 1.00 85.38 103 SER A N 1
ATOM 797 C CA . SER A 1 103 ? 7.208 -12.854 -5.435 1.00 85.38 103 SER A CA 1
ATOM 798 C C . SER A 1 103 ? 7.497 -13.055 -3.939 1.00 85.38 103 SER A C 1
ATOM 800 O O . SER A 1 103 ? 7.855 -12.099 -3.254 1.00 85.38 103 SER A O 1
ATOM 802 N N . GLY A 1 104 ? 7.438 -14.295 -3.438 1.00 85.94 104 GLY A N 1
ATOM 803 C CA . GLY A 1 104 ? 7.790 -14.633 -2.054 1.00 85.94 104 GLY A CA 1
ATOM 804 C C . GLY A 1 104 ? 9.241 -14.303 -1.681 1.00 85.94 104 GLY A C 1
ATOM 805 O O . GLY A 1 104 ? 9.490 -13.815 -0.583 1.00 85.94 104 GLY A O 1
ATOM 806 N N . LYS A 1 105 ? 10.202 -14.474 -2.603 1.00 86.50 105 LYS A N 1
ATOM 807 C CA . LYS A 1 105 ? 11.613 -14.117 -2.351 1.00 86.50 105 LYS A CA 1
ATOM 808 C C . LYS A 1 105 ? 11.803 -12.606 -2.234 1.00 86.50 105 LYS A C 1
ATOM 810 O O . LYS A 1 105 ? 12.562 -12.143 -1.389 1.00 86.50 105 LYS A O 1
ATOM 815 N N . VAL A 1 106 ? 11.082 -11.838 -3.051 1.00 87.19 106 VAL A N 1
ATOM 816 C CA . VAL A 1 106 ? 11.072 -10.370 -2.970 1.00 87.19 106 VAL A CA 1
ATOM 817 C C . VAL A 1 106 ? 10.420 -9.906 -1.676 1.00 87.19 106 VAL A C 1
ATOM 819 O O . VAL A 1 106 ? 10.910 -8.976 -1.043 1.00 87.19 106 VAL A O 1
ATOM 822 N N . TYR A 1 107 ? 9.327 -10.556 -1.269 1.00 85.25 107 TYR A N 1
ATOM 823 C CA . TYR A 1 107 ? 8.682 -10.261 0.003 1.00 85.25 107 TYR A CA 1
ATOM 824 C C . TYR A 1 107 ? 9.656 -10.452 1.166 1.00 85.25 107 TYR A C 1
ATOM 826 O O . TYR A 1 107 ? 9.797 -9.537 1.966 1.00 85.25 107 TYR A O 1
ATOM 834 N N . GLU A 1 108 ? 10.376 -11.575 1.227 1.00 85.69 108 GLU A N 1
ATOM 835 C CA . GLU A 1 108 ? 11.370 -11.817 2.282 1.00 85.69 108 GLU A CA 1
ATOM 836 C C . GLU A 1 108 ? 12.550 -10.832 2.229 1.00 85.69 108 GLU A C 1
ATOM 838 O O . GLU A 1 108 ? 13.002 -10.378 3.274 1.00 85.69 108 GLU A O 1
ATOM 843 N N . LEU A 1 109 ? 12.987 -10.405 1.038 1.00 84.94 109 LEU A N 1
ATOM 844 C CA . LEU A 1 109 ? 13.989 -9.340 0.891 1.00 84.94 109 LEU A CA 1
ATOM 845 C C . LEU A 1 109 ? 13.505 -7.995 1.463 1.00 84.94 109 LEU A C 1
ATOM 847 O O . LEU A 1 109 ? 14.260 -7.272 2.108 1.00 84.94 109 LEU A O 1
ATOM 851 N N . LEU A 1 110 ? 12.251 -7.633 1.190 1.00 85.12 110 LEU A N 1
ATOM 852 C CA . LEU A 1 110 ? 11.652 -6.366 1.622 1.00 85.12 110 LEU A CA 1
ATOM 853 C C . LEU A 1 110 ? 11.158 -6.397 3.067 1.00 85.12 110 LEU A C 1
ATOM 855 O O . LEU A 1 110 ? 10.891 -5.349 3.666 1.00 85.12 110 LEU A O 1
ATOM 859 N N . ARG A 1 111 ? 10.978 -7.592 3.622 1.00 83.00 111 ARG A N 1
ATOM 860 C CA . ARG A 1 111 ? 10.465 -7.794 4.963 1.00 83.00 111 ARG A CA 1
ATOM 861 C C . ARG A 1 111 ? 11.501 -7.307 5.961 1.00 83.00 111 ARG A C 1
ATOM 863 O O . ARG A 1 111 ? 12.441 -8.003 6.320 1.00 83.00 111 ARG A O 1
ATOM 870 N N . VAL A 1 112 ? 11.266 -6.117 6.501 1.00 69.94 112 VAL A N 1
ATOM 871 C CA . VAL A 1 112 ? 11.961 -5.673 7.707 1.00 69.94 112 VAL A CA 1
ATOM 872 C C . VAL A 1 112 ? 11.610 -6.662 8.817 1.00 69.94 112 VAL A C 1
ATOM 874 O O . VAL A 1 112 ? 10.441 -6.762 9.209 1.00 69.94 112 VAL A O 1
ATOM 877 N N . GLY A 1 113 ? 12.605 -7.413 9.294 1.00 63.69 113 GLY A N 1
ATOM 878 C CA . GLY A 1 113 ? 12.473 -8.324 10.424 1.00 63.69 113 GLY A CA 1
ATOM 879 C C . GLY A 1 113 ? 12.008 -7.555 11.656 1.00 63.69 113 GLY A C 1
ATOM 880 O O . GLY A 1 113 ?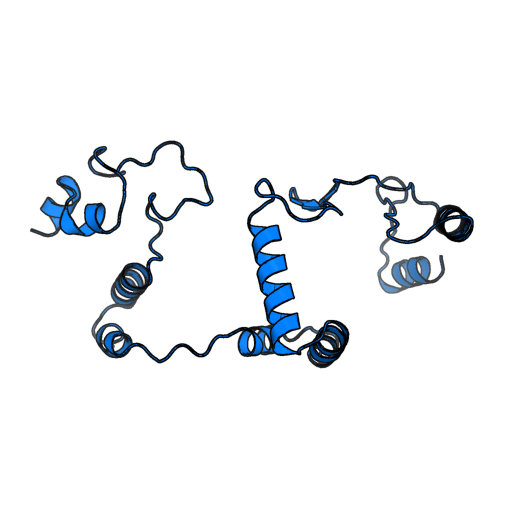 12.803 -6.969 12.380 1.00 63.69 113 GLY A O 1
ATOM 881 N N . ARG A 1 114 ? 10.694 -7.494 11.879 1.00 66.44 114 ARG A N 1
ATOM 882 C CA . ARG A 1 114 ? 10.140 -6.913 13.099 1.00 66.44 114 ARG A CA 1
ATOM 883 C C . ARG A 1 114 ? 10.264 -7.948 14.201 1.00 66.44 114 ARG A C 1
ATOM 885 O O . ARG A 1 114 ? 9.786 -9.071 14.036 1.00 66.44 114 ARG A O 1
ATOM 892 N N . ASN A 1 115 ? 10.840 -7.542 15.329 1.00 73.56 115 ASN A N 1
ATOM 893 C CA . ASN A 1 115 ? 10.831 -8.349 16.541 1.00 73.56 115 ASN A CA 1
ATOM 894 C C . ASN A 1 115 ? 9.399 -8.805 16.835 1.00 73.56 115 ASN A C 1
ATOM 896 O O . ASN A 1 115 ? 8.449 -8.014 16.746 1.00 73.56 115 ASN A O 1
ATOM 900 N N . LYS A 1 116 ? 9.238 -10.093 17.157 1.00 69.94 116 LYS A N 1
ATOM 901 C CA . LYS A 1 116 ? 7.952 -10.623 17.609 1.00 69.94 116 LYS A CA 1
ATOM 902 C C . LYS A 1 116 ? 7.545 -9.813 18.838 1.00 69.94 116 LYS A C 1
ATOM 904 O O . LYS A 1 116 ? 8.218 -9.857 19.863 1.00 69.94 116 LYS A O 1
ATOM 909 N N . LYS A 1 117 ? 6.477 -9.024 18.715 1.00 78.38 117 LYS A N 1
ATOM 910 C CA . LYS A 1 117 ? 5.963 -8.236 19.835 1.00 78.38 117 LYS A CA 1
ATOM 911 C C . LYS A 1 117 ? 5.466 -9.203 20.909 1.00 78.38 117 LYS A C 1
ATOM 913 O O . LYS A 1 117 ? 4.668 -10.082 20.590 1.00 78.38 117 LYS A O 1
ATOM 918 N N . SER A 1 118 ? 5.922 -9.031 22.149 1.00 79.50 118 SER A N 1
ATOM 919 C CA . SER A 1 118 ? 5.610 -9.922 23.277 1.00 79.50 118 SER A CA 1
ATOM 920 C C . SER A 1 118 ? 4.106 -10.130 23.467 1.00 79.50 118 SER A C 1
ATOM 922 O O . SER A 1 118 ? 3.668 -11.253 23.665 1.00 79.50 118 SER A O 1
ATOM 924 N N . TRP A 1 119 ? 3.296 -9.086 23.279 1.00 84.00 119 TRP A N 1
ATOM 925 C CA . TRP A 1 119 ? 1.835 -9.164 23.394 1.00 84.00 119 TRP A CA 1
ATOM 926 C C . TRP A 1 119 ? 1.148 -10.036 22.329 1.00 84.00 119 TRP A C 1
ATOM 928 O O . TRP A 1 119 ? -0.013 -10.402 22.507 1.00 84.00 119 TRP A O 1
ATOM 938 N N . MET A 1 120 ? 1.818 -10.396 21.223 1.00 83.94 120 MET A N 1
ATOM 939 C CA . MET A 1 120 ? 1.207 -11.277 20.219 1.00 83.94 120 MET A CA 1
ATOM 940 C C . MET A 1 120 ? 0.897 -12.659 20.805 1.00 83.94 120 MET A C 1
ATOM 942 O O . MET A 1 120 ? -0.130 -13.238 20.474 1.00 83.94 120 MET A O 1
ATOM 946 N N . THR A 1 121 ? 1.712 -13.178 21.725 1.00 84.50 121 THR A N 1
ATOM 947 C CA . THR A 1 121 ? 1.425 -14.472 22.370 1.00 84.50 121 THR A CA 1
ATOM 948 C C . THR A 1 121 ? 0.220 -14.410 23.311 1.00 84.50 121 THR A C 1
ATOM 950 O O . THR A 1 121 ? -0.388 -15.444 23.587 1.00 84.50 121 THR A O 1
ATOM 953 N N . THR A 1 122 ? -0.143 -13.215 23.786 1.00 87.56 122 THR A N 1
ATOM 954 C CA . THR A 1 122 ? -1.297 -12.982 24.660 1.00 87.56 122 THR A CA 1
ATOM 955 C C . THR A 1 122 ? -2.612 -13.057 23.893 1.00 87.56 122 THR A C 1
ATOM 957 O O . THR A 1 122 ? -3.578 -13.617 24.398 1.00 87.56 122 THR A O 1
ATOM 960 N N . ILE A 1 123 ? -2.657 -12.524 22.669 1.00 90.38 123 ILE A N 1
ATOM 961 C CA . ILE A 1 123 ? -3.906 -12.438 21.897 1.00 90.38 123 ILE A CA 1
ATOM 962 C C . ILE A 1 123 ? -4.192 -13.687 21.058 1.00 90.38 123 ILE A C 1
ATOM 964 O O . ILE A 1 123 ? -5.344 -13.942 20.723 1.00 90.38 123 ILE A O 1
ATOM 968 N N . TRP A 1 124 ? -3.172 -14.478 20.721 1.00 89.06 124 TRP A N 1
ATOM 969 C CA . TRP A 1 124 ? -3.305 -15.688 19.904 1.00 89.06 124 TRP A CA 1
ATOM 970 C C . TRP A 1 124 ? -3.338 -16.942 20.787 1.00 89.06 124 TRP A C 1
ATOM 972 O O . TRP A 1 124 ? -2.405 -17.744 20.789 1.00 89.06 124 TRP A O 1
ATOM 982 N N . LYS A 1 125 ? -4.410 -17.093 21.573 1.00 89.38 125 LYS A N 1
ATOM 983 C CA . LYS A 1 125 ? -4.677 -18.287 22.388 1.00 89.38 125 LYS A CA 1
ATOM 984 C C . LYS A 1 125 ? -5.849 -19.070 21.805 1.00 89.38 125 LYS A C 1
ATOM 986 O O . LYS A 1 125 ? -6.819 -18.466 21.369 1.00 89.38 125 LYS A O 1
ATOM 991 N N . ASN A 1 126 ? -5.793 -20.401 21.868 1.00 89.56 126 ASN A N 1
ATOM 992 C CA . ASN A 1 126 ? -6.809 -21.275 21.263 1.00 89.56 126 ASN A CA 1
ATOM 993 C C . ASN A 1 126 ? -8.226 -21.080 21.834 1.00 89.56 126 ASN A C 1
ATOM 995 O O . ASN A 1 126 ? -9.197 -21.360 21.143 1.00 89.56 126 ASN A O 1
ATOM 999 N N . TYR A 1 127 ? -8.355 -20.588 23.071 1.00 92.88 127 TYR A N 1
ATOM 1000 C CA . TYR A 1 127 ? -9.654 -20.293 23.686 1.00 92.88 127 TYR A CA 1
ATOM 1001 C C . TYR A 1 127 ? -10.250 -18.946 23.242 1.00 92.88 127 TYR A C 1
ATOM 1003 O O . TYR A 1 127 ? -11.419 -18.685 23.510 1.00 92.88 127 TYR A O 1
ATOM 1011 N N . ILE A 1 128 ? -9.471 -18.075 22.588 1.00 89.38 128 ILE A N 1
ATOM 1012 C CA . ILE A 1 128 ? -9.949 -16.790 22.072 1.00 89.38 128 ILE A CA 1
ATOM 1013 C C . ILE A 1 128 ? -10.378 -17.008 20.619 1.00 89.38 128 ILE A C 1
ATOM 1015 O O . ILE A 1 128 ? -9.543 -17.372 19.787 1.00 89.38 128 ILE A O 1
ATOM 1019 N N . PRO A 1 129 ? -11.651 -16.763 20.267 1.00 92.75 129 PRO A N 1
ATOM 1020 C CA . PRO A 1 129 ? -12.083 -16.881 18.884 1.00 92.75 129 PRO A CA 1
ATOM 1021 C C . PRO A 1 129 ? -11.248 -15.974 17.960 1.00 92.75 129 PRO A C 1
ATOM 1023 O O . PRO A 1 129 ? -11.115 -14.779 18.253 1.00 92.75 129 PRO A O 1
ATOM 1026 N N . PRO A 1 130 ? -10.750 -16.480 16.812 1.00 90.50 130 PRO A N 1
ATOM 1027 C CA . PRO A 1 130 ? -9.818 -15.750 15.947 1.00 90.50 130 PRO A CA 1
ATOM 1028 C C . PRO A 1 130 ? -10.287 -14.353 15.529 1.00 90.50 130 PRO A C 1
ATOM 1030 O O . PRO A 1 130 ? -9.469 -13.448 15.381 1.00 90.50 130 PRO A O 1
ATOM 1033 N N . ARG A 1 131 ? -11.605 -14.149 15.387 1.00 90.31 131 ARG A N 1
ATOM 1034 C CA . ARG A 1 131 ? -12.199 -12.840 15.067 1.00 90.31 131 ARG A CA 1
ATOM 1035 C C . ARG A 1 131 ? -11.827 -11.753 16.081 1.00 90.31 131 ARG A C 1
ATOM 1037 O O . ARG A 1 131 ? -11.541 -10.630 15.682 1.00 90.31 131 ARG A O 1
ATOM 1044 N N . PHE A 1 132 ? -11.779 -12.078 17.372 1.00 89.62 132 PHE A N 1
ATOM 1045 C CA . PHE A 1 132 ? -11.467 -11.107 18.420 1.00 89.62 132 PHE A CA 1
ATOM 1046 C C . PHE A 1 132 ? -9.967 -10.824 18.475 1.00 89.62 132 PHE A C 1
ATOM 1048 O O . PHE A 1 132 ? -9.562 -9.662 18.478 1.00 89.62 132 PHE A O 1
ATOM 1055 N N . SER A 1 133 ? -9.136 -11.869 18.408 1.00 91.56 133 SER A N 1
ATOM 1056 C CA . SER A 1 133 ? -7.678 -11.737 18.302 1.00 91.56 133 SER A CA 1
ATOM 1057 C C . SER A 1 133 ? -7.274 -10.881 17.103 1.00 91.56 133 SER A C 1
ATOM 1059 O O . SER A 1 133 ? -6.402 -10.020 17.216 1.00 91.56 133 SER A O 1
ATOM 1061 N N . PHE A 1 134 ? -7.950 -11.071 15.967 1.00 89.94 134 PHE A N 1
ATOM 1062 C CA . PHE A 1 134 ? -7.710 -10.306 14.751 1.00 89.94 134 PHE A CA 1
ATOM 1063 C C . PHE A 1 134 ? -8.071 -8.823 14.910 1.00 89.94 134 PHE A C 1
ATOM 1065 O O . PHE A 1 134 ? -7.272 -7.963 14.542 1.00 89.94 134 PHE A O 1
ATOM 1072 N N . VAL A 1 135 ? -9.221 -8.503 15.517 1.00 89.19 135 VAL A N 1
ATOM 1073 C CA . VAL A 1 135 ? -9.610 -7.110 15.803 1.00 89.19 135 VAL A CA 1
ATOM 1074 C C . VAL A 1 135 ? -8.605 -6.442 16.741 1.00 89.19 135 VAL A C 1
ATOM 1076 O O . VAL A 1 135 ? -8.132 -5.348 16.438 1.00 89.19 135 VAL A O 1
ATOM 1079 N N . VAL A 1 136 ? -8.202 -7.105 17.828 1.00 88.38 136 VAL A N 1
ATOM 1080 C CA . VAL A 1 136 ? -7.193 -6.568 18.758 1.00 88.38 136 VAL A CA 1
ATOM 1081 C C . VAL A 1 136 ? -5.860 -6.339 18.044 1.00 88.38 136 VAL A C 1
ATOM 1083 O O . VAL A 1 136 ? -5.249 -5.278 18.184 1.00 88.38 136 VAL A O 1
ATOM 1086 N N . TRP A 1 137 ? -5.429 -7.288 17.212 1.00 89.94 137 TRP A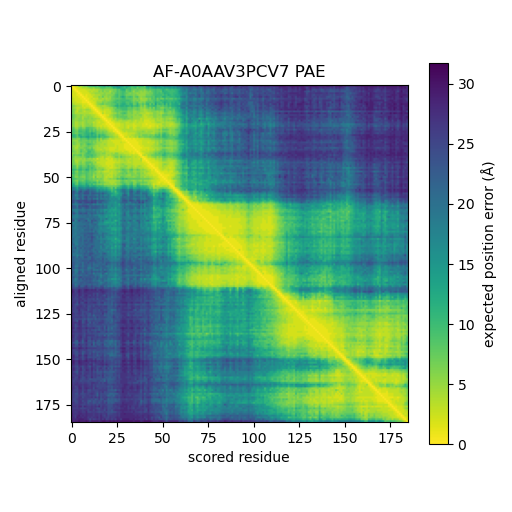 N 1
ATOM 1087 C CA . TRP A 1 137 ? -4.215 -7.153 16.412 1.00 89.94 137 TRP A CA 1
ATOM 1088 C C . TRP A 1 137 ? -4.256 -5.934 15.476 1.00 89.94 137 TRP A C 1
ATOM 1090 O O . TRP A 1 137 ? -3.281 -5.176 15.409 1.00 89.94 137 TRP A O 1
ATOM 1100 N N . LEU A 1 138 ? -5.383 -5.699 14.794 1.00 89.56 138 LEU A N 1
ATOM 1101 C CA . LEU A 1 138 ? -5.586 -4.511 13.958 1.00 89.56 138 LEU A CA 1
ATOM 1102 C C . LEU A 1 138 ? -5.580 -3.220 14.784 1.00 89.56 138 LEU A C 1
ATOM 1104 O O . LEU A 1 138 ? -4.941 -2.236 14.391 1.00 89.56 138 LEU A O 1
ATOM 1108 N N . THR A 1 139 ? -6.248 -3.219 15.937 1.00 87.00 139 THR A N 1
ATOM 1109 C CA . THR A 1 139 ? -6.310 -2.070 16.845 1.00 87.00 139 THR A CA 1
ATOM 1110 C C . THR A 1 139 ? -4.909 -1.669 17.301 1.00 87.00 139 THR A C 1
ATOM 1112 O O . THR A 1 139 ? -4.489 -0.544 17.008 1.00 87.00 139 THR A O 1
ATOM 1115 N N . CYS A 1 140 ? -4.140 -2.605 17.873 1.00 84.94 140 CYS A N 1
ATOM 1116 C CA . CYS A 1 140 ? -2.758 -2.399 18.326 1.00 84.94 140 CYS A CA 1
ATOM 1117 C C . CYS A 1 140 ? -1.773 -2.072 17.187 1.00 84.94 140 CYS A C 1
ATOM 1119 O O . CYS A 1 140 ? -0.700 -1.514 17.420 1.00 84.94 140 CYS A O 1
ATOM 1121 N N . GLY A 1 141 ? -2.093 -2.447 15.945 1.00 81.81 141 GLY A N 1
ATOM 1122 C CA . GLY A 1 141 ? -1.260 -2.212 14.762 1.00 81.81 141 GLY A CA 1
ATOM 1123 C C . GLY A 1 141 ? -1.447 -0.851 14.088 1.00 81.81 141 GLY A C 1
ATOM 1124 O O . GLY A 1 141 ? -0.882 -0.628 13.023 1.00 81.81 141 GLY A O 1
ATOM 1125 N N . ASN A 1 142 ? -2.266 0.020 14.663 1.00 82.06 142 ASN A N 1
ATOM 1126 C CA . ASN A 1 142 ? -2.874 1.171 14.015 1.00 82.06 142 ASN A CA 1
ATOM 1127 C C . ASN A 1 142 ? -3.584 0.896 12.650 1.00 82.06 142 ASN A C 1
ATOM 1129 O O . ASN A 1 142 ? -3.479 1.695 11.731 1.00 82.06 142 ASN A O 1
ATOM 1133 N N . ARG A 1 143 ? -4.278 -0.245 12.482 1.00 83.00 143 ARG A N 1
ATOM 1134 C CA . ARG A 1 143 ? -4.797 -0.727 11.174 1.00 83.00 143 ARG A CA 1
ATOM 1135 C C . ARG A 1 143 ? -6.308 -0.985 11.095 1.00 83.00 143 ARG A C 1
ATOM 1137 O O . ARG A 1 143 ? -6.754 -1.694 10.199 1.00 83.00 143 ARG A O 1
ATOM 1144 N N . LEU A 1 144 ? -7.096 -0.468 12.034 1.00 84.81 144 LEU A N 1
ATOM 1145 C CA . LEU A 1 144 ? -8.550 -0.605 11.938 1.00 84.81 144 LEU A CA 1
ATOM 1146 C C . LEU A 1 144 ? -9.040 0.345 10.844 1.00 84.81 144 LEU A C 1
ATOM 1148 O O . LEU A 1 144 ? -8.480 1.431 10.694 1.00 84.81 144 LEU A O 1
ATOM 1152 N N . THR A 1 145 ? -10.066 -0.054 10.098 1.00 81.19 145 THR A N 1
ATOM 1153 C CA . THR A 1 145 ? -10.677 0.736 9.017 1.00 81.19 145 THR A CA 1
ATOM 1154 C C . THR A 1 145 ? -11.571 1.846 9.575 1.00 81.19 145 THR A C 1
ATOM 1156 O O . THR A 1 145 ? -12.736 1.961 9.213 1.00 81.19 145 THR A O 1
ATOM 1159 N N . THR A 1 146 ? -11.038 2.616 10.514 1.00 85.06 146 THR A N 1
ATOM 1160 C CA . THR A 1 146 ? -11.661 3.799 11.101 1.00 85.06 146 THR A CA 1
ATOM 1161 C C . THR A 1 146 ? -11.457 4.997 10.186 1.00 85.06 146 THR A C 1
ATOM 1163 O O . THR A 1 146 ? -10.466 5.058 9.451 1.00 85.06 146 THR A O 1
ATOM 1166 N N . LYS A 1 147 ? -12.381 5.962 10.209 1.00 82.19 147 LYS A N 1
ATOM 1167 C CA . LYS A 1 147 ? -12.308 7.133 9.318 1.00 82.19 147 LYS A CA 1
ATOM 1168 C C . LYS A 1 147 ? -11.067 8.002 9.557 1.00 82.19 147 LYS A C 1
ATOM 1170 O O . LYS A 1 147 ? -10.625 8.666 8.625 1.00 82.19 147 LYS A O 1
ATOM 1175 N N . ASP A 1 148 ? -10.453 7.936 10.741 1.00 82.00 148 ASP A N 1
ATOM 1176 C CA . ASP A 1 148 ? -9.128 8.523 11.009 1.00 82.00 148 ASP A CA 1
ATOM 1177 C C . ASP A 1 148 ? -7.985 7.885 10.181 1.00 82.00 148 ASP A C 1
ATOM 1179 O O . ASP A 1 148 ? -7.047 8.572 9.786 1.00 82.00 148 ASP A O 1
ATOM 1183 N N . ASN A 1 149 ? -8.080 6.592 9.860 1.00 77.81 149 ASN A N 1
ATOM 1184 C CA . ASN A 1 149 ? -7.092 5.827 9.098 1.00 77.81 149 ASN A CA 1
ATOM 1185 C C . ASN A 1 149 ? -7.421 5.773 7.595 1.00 77.81 149 ASN A C 1
ATOM 1187 O O . ASN A 1 149 ? -6.577 5.359 6.796 1.00 77.81 149 ASN A O 1
ATOM 1191 N N . LEU A 1 150 ? -8.610 6.227 7.181 1.00 75.06 150 LEU A N 1
ATOM 1192 C CA . LEU A 1 150 ? -9.054 6.305 5.781 1.00 75.06 150 LEU A CA 1
ATOM 1193 C C . LEU A 1 150 ? -8.548 7.562 5.048 1.00 75.06 150 LEU A C 1
ATOM 1195 O O . LEU A 1 150 ? -9.187 8.035 4.111 1.00 75.06 150 LEU A O 1
ATOM 1199 N N . VAL A 1 151 ? -7.363 8.067 5.411 1.00 65.31 151 VAL A N 1
ATOM 1200 C CA . VAL A 1 151 ? -6.714 9.231 4.769 1.00 65.31 151 VAL A CA 1
ATOM 1201 C C . VAL A 1 151 ? -6.585 9.052 3.248 1.00 65.31 151 VAL A C 1
ATOM 1203 O O . VAL A 1 151 ? -6.597 10.021 2.500 1.00 65.31 151 VAL A O 1
ATOM 1206 N N . LEU A 1 152 ? -6.506 7.801 2.783 1.00 56.34 152 LEU A N 1
ATOM 1207 C CA . LEU A 1 152 ? -6.406 7.447 1.369 1.00 56.34 152 LEU A CA 1
ATOM 1208 C C . LEU A 1 152 ? -7.675 7.742 0.551 1.00 56.34 152 LEU A C 1
ATOM 1210 O O . LEU A 1 152 ? -7.572 8.008 -0.641 1.00 56.34 152 LEU A O 1
ATOM 1214 N N . PHE A 1 153 ? -8.856 7.639 1.161 1.00 61.72 153 PHE A N 1
ATOM 1215 C CA . PHE A 1 153 ? -10.137 7.649 0.445 1.00 61.72 153 PHE A CA 1
ATOM 1216 C C . PHE A 1 153 ? -10.898 8.971 0.577 1.00 61.72 153 PHE A C 1
ATOM 1218 O O . PHE A 1 153 ? -12.078 8.996 0.246 1.00 61.72 153 PHE A O 1
ATOM 1225 N N . ASP A 1 154 ? -10.231 10.019 1.085 1.00 59.72 154 ASP A N 1
ATOM 1226 C CA . ASP A 1 154 ? -10.781 11.338 1.429 1.00 59.72 154 ASP A CA 1
ATOM 1227 C C . ASP A 1 154 ? -12.286 11.309 1.714 1.00 59.72 154 ASP A C 1
ATOM 1229 O O . ASP A 1 154 ? -13.120 11.815 0.964 1.00 59.72 154 ASP A O 1
ATOM 1233 N N . HIS A 1 155 ? -12.643 10.576 2.770 1.00 66.44 155 HIS A N 1
ATOM 1234 C CA . HIS A 1 155 ? -14.043 10.341 3.062 1.00 66.44 155 HIS A CA 1
ATOM 1235 C C . HIS A 1 155 ? -14.679 11.668 3.515 1.00 66.44 155 HIS A C 1
ATOM 1237 O O . HIS A 1 155 ? -14.204 12.237 4.506 1.00 66.44 155 HIS A O 1
ATOM 1243 N N . PRO A 1 156 ? -15.736 12.157 2.831 1.00 72.31 156 PRO A N 1
ATOM 1244 C CA . PRO A 1 156 ? -16.293 13.489 3.076 1.00 72.31 156 PRO A CA 1
ATOM 1245 C C . PRO A 1 156 ? -16.876 13.631 4.484 1.00 72.31 156 PRO A C 1
ATOM 1247 O O . PRO A 1 156 ? -16.885 14.719 5.051 1.00 72.31 156 PRO A O 1
ATOM 1250 N N . ASP A 1 157 ? -17.326 12.524 5.074 1.00 80.62 157 ASP A N 1
ATOM 1251 C CA . ASP A 1 157 ? -17.843 12.487 6.434 1.00 80.62 157 ASP A CA 1
ATOM 1252 C C . ASP A 1 157 ? -16.892 11.719 7.351 1.00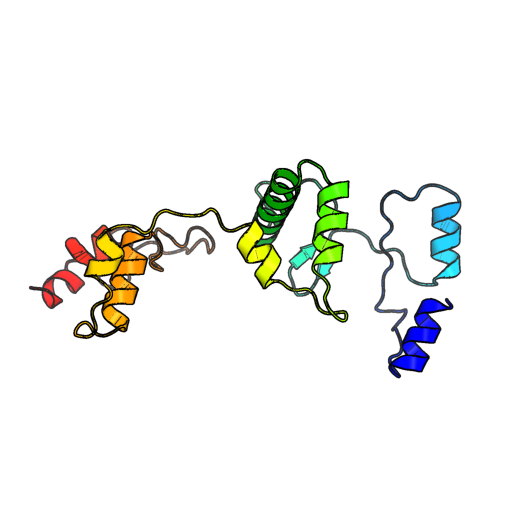 80.62 157 ASP A C 1
ATOM 1254 O O . ASP A 1 157 ? -16.859 10.489 7.340 1.00 80.62 157 ASP A O 1
ATOM 1258 N N . ARG A 1 158 ? -16.167 12.429 8.215 1.00 81.75 158 ARG A N 1
ATOM 1259 C CA . ARG A 1 158 ? -15.260 11.816 9.198 1.00 81.75 158 ARG A CA 1
ATOM 1260 C C . ARG A 1 158 ? -15.916 11.535 10.558 1.00 81.75 158 ARG A C 1
ATOM 1262 O O . ARG A 1 158 ? -15.251 11.012 11.450 1.00 81.75 158 ARG A O 1
ATOM 1269 N N . THR A 1 159 ? -17.203 11.835 10.725 1.00 88.25 159 THR A N 1
ATOM 1270 C CA . THR A 1 159 ? -17.927 11.630 11.990 1.00 88.25 159 THR A CA 1
ATOM 1271 C C . THR A 1 159 ? -18.163 10.150 12.284 1.00 88.25 159 THR A C 1
ATOM 1273 O O . THR A 1 159 ? -18.234 9.317 11.377 1.00 88.25 159 THR A O 1
ATOM 1276 N N . CYS A 1 160 ? -18.295 9.806 13.562 1.00 87.44 160 CYS A N 1
ATOM 1277 C CA . CYS A 1 160 ? -18.633 8.453 13.998 1.00 87.44 160 CYS A CA 1
ATOM 1278 C C . CYS A 1 160 ? -19.938 7.944 13.374 1.00 87.44 160 CYS A C 1
ATOM 1280 O O . CYS A 1 160 ? -20.988 8.579 13.496 1.00 87.44 160 CYS A O 1
ATOM 1282 N N . ARG A 1 161 ? -19.912 6.748 12.766 1.00 86.50 161 ARG A N 1
ATOM 1283 C CA . ARG A 1 161 ? -21.117 6.155 12.163 1.00 86.50 161 ARG A CA 1
ATOM 1284 C C . ARG A 1 161 ? -22.239 5.890 13.174 1.00 86.50 161 ARG A C 1
ATOM 1286 O O . ARG A 1 161 ? -23.401 5.940 12.775 1.00 86.50 161 ARG A O 1
ATOM 1293 N N . PHE A 1 162 ? -21.895 5.629 14.436 1.00 86.75 162 PHE A N 1
ATOM 1294 C CA . PHE A 1 162 ? -22.840 5.234 15.484 1.00 86.75 162 PHE A CA 1
ATOM 1295 C C . PHE A 1 162 ? -23.492 6.433 16.170 1.00 86.75 162 PHE A C 1
ATOM 1297 O O . PHE A 1 162 ? -24.706 6.581 16.112 1.00 86.75 162 PHE A O 1
ATOM 1304 N N . CYS A 1 163 ? -22.699 7.306 16.796 1.00 87.94 163 CYS A N 1
ATOM 1305 C CA . CYS A 1 163 ? -23.236 8.440 17.552 1.00 87.94 163 CYS A CA 1
ATOM 1306 C C . CYS A 1 163 ? -23.364 9.729 16.734 1.00 87.94 163 CYS A C 1
ATOM 1308 O O . CYS A 1 163 ? -23.822 10.727 17.279 1.00 87.94 163 CYS A O 1
ATOM 1310 N N . LYS A 1 164 ? -22.912 9.740 15.468 1.00 87.44 164 LYS A N 1
ATOM 1311 C CA . LYS A 1 164 ? -22.887 10.935 14.600 1.00 87.44 164 LYS A CA 1
ATOM 1312 C C . LYS A 1 164 ? -22.134 12.135 15.193 1.00 87.44 164 LYS A C 1
ATOM 1314 O O . LYS A 1 164 ? -22.315 13.259 14.746 1.00 87.44 164 LYS A O 1
ATOM 1319 N N . GLY A 1 165 ? -21.296 11.884 16.198 1.00 83.31 165 GLY A N 1
ATOM 1320 C CA . GLY A 1 165 ? -20.550 12.896 16.935 1.00 83.31 165 GLY A CA 1
ATOM 1321 C C . GLY A 1 165 ? -19.126 13.087 16.396 1.00 83.31 165 GLY A C 1
ATOM 1322 O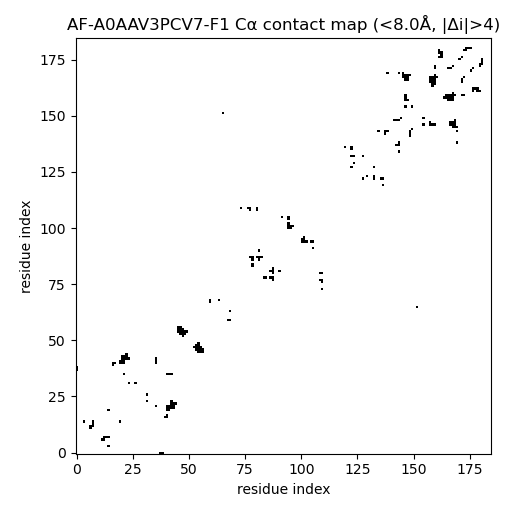 O . GLY A 1 165 ? -18.948 13.272 15.192 1.00 83.31 165 GLY A O 1
ATOM 1323 N N . PRO A 1 166 ? -18.092 13.063 17.259 1.00 82.94 166 PRO A N 1
ATOM 1324 C CA . PRO A 1 166 ? -16.725 13.414 16.874 1.00 82.94 166 PRO A CA 1
ATOM 1325 C C . PRO A 1 166 ? -16.102 12.411 15.886 1.00 82.94 166 PRO A C 1
ATOM 1327 O O . PRO A 1 166 ? -16.701 11.393 15.527 1.00 82.94 166 PRO A O 1
ATOM 1330 N N . LEU A 1 167 ? -14.876 12.721 15.443 1.00 84.56 167 LEU A N 1
ATOM 1331 C CA . LEU A 1 167 ? -14.079 11.908 14.519 1.00 84.56 167 LEU A CA 1
ATOM 1332 C C . LEU A 1 167 ? -14.103 10.420 14.898 1.00 84.56 167 LEU A C 1
ATOM 1334 O O . LEU A 1 167 ? -13.793 10.049 16.033 1.00 84.56 167 LEU A O 1
ATOM 1338 N N . GLU A 1 168 ? -14.411 9.567 13.919 1.00 86.19 168 GLU A N 1
ATOM 1339 C CA . GLU A 1 168 ? -14.374 8.117 14.088 1.00 86.19 168 GLU A CA 1
ATOM 1340 C C . GLU A 1 168 ? -12.927 7.621 14.205 1.00 86.19 168 GLU A C 1
ATOM 1342 O O . GLU A 1 168 ? -12.278 7.254 13.223 1.00 86.19 168 GLU A O 1
ATOM 1347 N N . SER A 1 169 ? -12.429 7.627 15.437 1.00 87.50 169 SER A N 1
ATOM 1348 C CA . SER A 1 169 ? -11.162 7.024 15.825 1.00 87.50 169 SER A CA 1
ATOM 1349 C C . SER A 1 169 ? -11.392 5.754 16.629 1.00 87.50 169 SER A C 1
ATOM 1351 O O . SER A 1 169 ? -12.477 5.496 17.150 1.00 87.50 169 SER A O 1
ATOM 1353 N N . LYS A 1 170 ? -10.337 4.964 16.797 1.00 87.31 170 LYS A N 1
ATOM 1354 C CA . LYS A 1 170 ? -10.372 3.778 17.668 1.00 87.31 170 LYS A CA 1
ATOM 1355 C C . LYS A 1 170 ? -10.701 4.139 19.102 1.00 87.31 170 LYS A C 1
ATOM 1357 O O . LYS A 1 170 ? -11.495 3.454 19.734 1.00 87.31 170 LYS A O 1
ATOM 1362 N N . GLN A 1 171 ? -10.096 5.222 19.591 1.00 85.94 171 GLN A N 1
ATOM 1363 C CA . GLN A 1 171 ? -10.328 5.699 20.945 1.00 85.94 171 GLN A CA 1
ATOM 1364 C C . GLN A 1 171 ? -11.806 6.039 21.129 1.00 85.94 171 GLN A C 1
ATOM 1366 O O . GLN A 1 171 ? -12.427 5.628 22.104 1.00 85.94 171 GLN A O 1
ATOM 1371 N N . HIS A 1 172 ? -12.383 6.703 20.126 1.00 87.75 172 HIS A N 1
ATOM 1372 C CA . HIS A 1 172 ? -13.793 7.025 20.122 1.00 87.75 172 HIS A CA 1
ATOM 1373 C C . HIS A 1 172 ? -14.673 5.770 20.063 1.00 87.75 172 HIS A C 1
ATOM 1375 O O . HIS A 1 172 ? -15.505 5.602 20.945 1.00 87.75 172 HIS A O 1
ATOM 1381 N N . ILE A 1 173 ? -14.474 4.866 19.096 1.00 86.69 173 ILE A N 1
ATOM 1382 C CA . ILE A 1 173 ? -15.303 3.655 18.952 1.00 86.69 173 ILE A CA 1
ATOM 1383 C C . ILE A 1 173 ? -15.277 2.796 20.222 1.00 86.69 173 ILE A C 1
ATOM 1385 O O . ILE A 1 173 ? -16.333 2.350 20.658 1.00 86.69 173 ILE A O 1
ATOM 1389 N N . PHE A 1 174 ? -14.101 2.555 20.808 1.00 84.56 174 PHE A N 1
ATOM 1390 C CA . PHE A 1 174 ? -13.972 1.614 21.924 1.00 84.56 174 PHE A CA 1
ATOM 1391 C C . PHE A 1 174 ? -14.226 2.232 23.302 1.00 84.56 174 PHE A C 1
ATOM 1393 O O . PHE A 1 174 ? -14.684 1.515 24.183 1.00 84.56 174 PHE A O 1
ATOM 1400 N N . PHE A 1 175 ? -13.932 3.522 23.510 1.00 85.31 175 PHE A N 1
ATOM 1401 C CA . PHE A 1 175 ? -13.902 4.099 24.864 1.00 85.31 175 PHE A CA 1
ATOM 1402 C C . PHE A 1 175 ? -14.741 5.364 25.055 1.00 85.31 175 PHE A C 1
ATOM 1404 O O . PHE A 1 175 ? -15.004 5.732 26.195 1.00 85.31 175 PHE A O 1
ATOM 1411 N N . SER A 1 176 ? -15.137 6.069 23.990 1.00 85.38 176 SER A N 1
ATOM 1412 C CA . SER A 1 176 ? -15.777 7.394 24.129 1.00 85.38 176 SER A CA 1
ATOM 1413 C C . SER A 1 176 ? -17.069 7.564 23.330 1.00 85.38 176 SER A C 1
ATOM 1415 O O . SER A 1 176 ? -17.665 8.640 23.338 1.00 85.38 176 SER A O 1
ATOM 1417 N N . CYS A 1 177 ? -17.513 6.542 22.603 1.00 89.06 177 CYS A N 1
ATOM 1418 C CA . CYS A 1 177 ? -18.754 6.589 21.847 1.00 89.06 177 CYS A CA 1
ATOM 1419 C C . CYS A 1 177 ? -19.923 6.277 22.781 1.00 89.06 177 CYS A C 1
ATOM 1421 O O . CYS A 1 177 ? -20.010 5.169 23.294 1.00 89.06 177 CYS A O 1
ATOM 1423 N N . ALA A 1 178 ? -20.844 7.227 22.957 1.00 86.19 178 ALA A N 1
ATOM 1424 C CA . ALA A 1 178 ? -22.009 7.059 23.831 1.00 86.19 178 ALA A CA 1
ATOM 1425 C C . ALA A 1 178 ? -22.889 5.853 23.450 1.00 86.19 178 ALA A C 1
ATOM 1427 O O . ALA A 1 178 ? -23.436 5.189 24.321 1.00 86.19 178 ALA A O 1
ATOM 1428 N N . VAL A 1 179 ? -22.988 5.543 22.152 1.00 86.19 179 VAL A N 1
ATOM 1429 C CA . VAL A 1 179 ? -23.794 4.417 21.653 1.00 86.19 179 VAL A CA 1
ATOM 1430 C C . VAL A 1 179 ? -23.089 3.087 21.900 1.00 86.19 179 VAL A C 1
ATOM 1432 O O . VAL A 1 179 ? -23.677 2.162 22.442 1.00 86.19 179 VAL A O 1
ATOM 1435 N N . VAL A 1 180 ? -21.817 2.988 21.509 1.00 85.38 180 VAL A N 1
ATOM 1436 C CA . VAL A 1 180 ? -21.053 1.740 21.634 1.00 85.38 180 VAL A CA 1
ATOM 1437 C C . VAL A 1 180 ? -20.711 1.458 23.099 1.00 85.38 180 VAL A C 1
ATOM 1439 O O . VAL A 1 180 ? -20.775 0.312 23.525 1.00 85.38 180 VAL A O 1
ATOM 1442 N N . GLY A 1 181 ? -20.422 2.491 23.893 1.00 80.56 181 GLY A N 1
ATOM 1443 C CA . GLY A 1 181 ? -20.168 2.382 25.329 1.00 80.56 181 GLY A CA 1
ATOM 1444 C C . GLY A 1 181 ? -21.322 1.735 26.096 1.00 80.56 181 GLY A C 1
ATOM 1445 O O . GLY A 1 181 ? -21.056 0.926 26.974 1.00 80.56 181 GLY A O 1
ATOM 1446 N N . GLY A 1 182 ? -22.575 1.999 25.710 1.00 79.94 182 GLY A N 1
ATOM 1447 C CA . GLY A 1 182 ? -23.756 1.353 26.302 1.00 79.94 182 GLY A CA 1
ATOM 1448 C C . GLY A 1 182 ? -23.995 -0.103 25.879 1.00 79.94 182 GLY A C 1
ATOM 1449 O O . GLY A 1 182 ? -24.975 -0.693 26.308 1.00 79.94 182 GLY A O 1
ATOM 1450 N N . ILE A 1 183 ? -23.158 -0.672 25.003 1.00 80.56 183 ILE A N 1
ATOM 1451 C CA . ILE A 1 183 ? -23.174 -2.108 24.661 1.00 80.56 183 ILE A CA 1
ATOM 1452 C C . ILE A 1 183 ? -22.137 -2.870 25.498 1.00 80.56 183 ILE A C 1
ATOM 1454 O O . ILE A 1 183 ? -22.310 -4.054 25.776 1.00 80.56 183 ILE A O 1
ATOM 1458 N N . TRP A 1 184 ? -21.025 -2.212 25.843 1.00 69.44 184 TRP A N 1
ATOM 1459 C CA . TRP A 1 184 ? -19.924 -2.821 26.596 1.00 69.44 184 TRP A CA 1
ATOM 1460 C C . TRP A 1 184 ? -20.090 -2.719 28.116 1.00 69.44 184 TRP A C 1
ATOM 1462 O O . TRP A 1 184 ? -19.505 -3.541 28.822 1.00 69.44 184 TRP A O 1
ATOM 1472 N N . MET A 1 185 ? -20.819 -1.707 28.599 1.00 46.78 185 MET A N 1
ATOM 1473 C CA . MET A 1 185 ? -21.269 -1.568 29.991 1.00 46.78 185 MET A CA 1
ATOM 1474 C C . MET A 1 185 ? -22.701 -2.063 30.128 1.00 46.78 185 MET A C 1
ATOM 1476 O O . MET A 1 185 ? -22.976 -2.718 31.154 1.00 46.78 185 MET A O 1
#

Nearest PDB structures (foldseek):
  8sxu-assembly1_A  TM=4.094E-01  e=3.572E+00  Homo sapiens

InterPro domains:
  IPR026960 Reverse transcriptase zinc-binding domain [PF13966] (101-184)

pLDDT: mean 81.46, std 8.8, range [46.78, 93.31]

Solvent-accessible surface area (backbone atoms only — not comparable to full-atom values): 11488 Å² total; per-residue (Å²): 97,67,72,60,51,54,47,25,74,74,66,76,51,82,82,55,57,94,80,40,64,41,76,88,78,96,66,66,68,72,64,41,54,55,50,44,69,59,67,67,35,52,77,53,70,80,68,39,68,59,96,82,43,74,47,66,94,65,83,88,54,95,87,52,56,68,66,60,56,48,51,50,53,51,51,53,50,48,26,61,76,49,72,34,65,69,49,29,53,56,54,55,56,71,38,44,57,94,90,39,74,46,59,67,60,54,48,61,72,69,50,74,85,69,78,83,56,76,66,55,68,69,47,69,39,93,90,49,61,66,72,58,33,49,52,52,52,26,55,80,63,78,59,50,96,32,54,70,67,38,70,87,68,68,59,91,72,43,45,22,90,81,66,68,50,65,66,22,33,69,63,33,59,74,74,64,28,74,58,53,42,68,72,79,107

=== Feature glossary ===
A reading guide for the features in this record.

Start from the sequence.

  · Sequence gives the chain of amino acids in standard one-letter code (A=alanine, C=cysteine, …, Y=tyrosine), read N→C. It is the only feature that is directly encoded by the gene; all structural features are derived from the folded form of this sequence.

Fold it, and you get atomic coordinates and the backbone conformation that goes with them.

  · The mmCIF table is the protein's shape written out atom by atom. For each backbone N, Cα, C, and carbonyl O, it records an (x, y, z) coordinate triple in Å plus the residue type, chain letter, and residue number.

  · Backbone dihedral angles. Every residue except chain termini has a φ (preceding-C → N → Cα → C) and a ψ (N → Cα → C → next-N). They are reported in degrees following the IUPAC sign convention. Secondary structure is essentially a statement about which (φ, ψ) basin each residue occupies.

  · DSSP 8-state secondary structure assigns each residue one of H (α-helix), G (3₁₀-helix), I (π-helix), E (extended β-strand), B (isolated β-bridge), T (hydrogen-bonded turn), S (bend), or '-' (coil). The assignment is computed from backbone hydrogen-bond geometry via the Kabsch–Sander algorithm.

  · P-SEA three-state annotation labels each residue as helix, strand, or coil based purely on the geometry of the Cα trace. It serves as a fallback when the full backbone (and thus DSSP) is unavailable.

Summarize the fold with a handful of shape descriptors and a per-residue structural alphabet.

  · Radius of gyration (Rg) i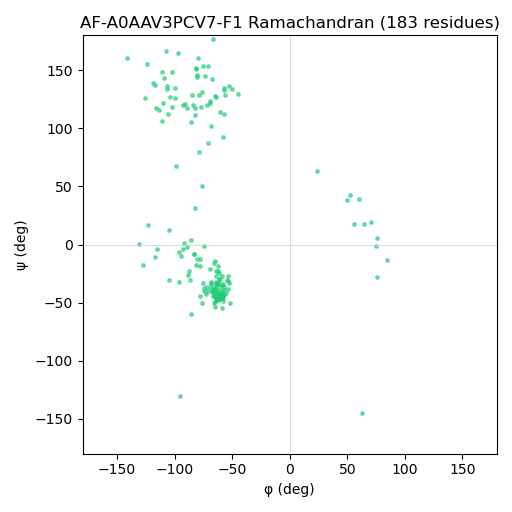s the root-mean-square distance of Cα atoms from their centroid — a single number for overall size and compactness. A globular domain of N residues has Rg ≈ 2.2·N^0.38 Å; an extended or disordered chain has a much larger Rg. The Cα contact count is the number of residue pairs whose Cα atoms are within 8 Å and are more than four positions apart in sequence — a standard proxy for tertiary packing density. The bounding box is the smallest axis-aligned box enclosing all Cα atoms.

  · Foldseek's 3Di representation compresses backbone geometry into a per-residue letter drawn from a learned twenty-state alphabet. It captures the tertiary interaction pattern around each residue — which residues are packed against it in space, regardless of where they are in sequence.

  · Accessible surface area quantifies burial. A residue with SASA near zero is packed into the hydrophobic core; one with SASA >100 Å² sits on the surface. Computed here via the Shrake–Rupley numerical algorithm with a 1.4 Å probe.

Ask how reliable the model is.

  · For AlphaFold models, the B-factor field carries pLDDT — the model's own estimate of local accuracy on a 0–100 scale. Regions with pLDDT<50 should be treated as essentially unmodeled; they often correspond to intrinsically disordered segments.

  · For experimental (PDB) structures, the B-factor (temperature factor) quantifies the positional spread of each atom in the crystal — a combination of thermal vibration and static disorder — in units of Å². High B-factors mark flexible loops or poorly resolved regions; low B-factors mark the rigid, well-ordered core.

  · PAE(i, j) answers: if I align the predicted and true structures on residue i, how far off (in Å) do I expect residue j to be? A block-diagonal PAE matrix with low values on the blocks and high values off-diagonal is the signature of a multi-domain protein with confidently predicted domains but uncertain inter-domain orientation.

Place it in context: what it resembles, what it is annotated as, and how it looks.

  · Structural nearest neighbors (via Foldseek easy-search vs the PDB). Reported per hit: target PDB id, E-value, and alignment TM-score. A TM-score above ~0.5 is the conventional threshold for 'same fold'.

  · Functional annotations link the protein to curated databases. InterPro entries identify conserved domains and families by matching the sequence against member-database signatures (Pfam, PROSITE, CDD, …). Gene Ontology (GO) terms describe molecular function, biological process, and cellular component in a controlled vocabulary. CATH places the structure in a hierarchical fold classification (Class/Architecture/Topology/Homologous-superfamily). The organism is the source species.

  · Plot images: a contact map (which residues are close in 3D, as an N×N binary image), a Ramachandran scatter (backbone torsion angles, revealing secondary-structure composition at a glance), and — for AlphaFold structures — a PAE heatmap (pairwise prediction confidence).

  · Structure images are PyMOL renders from six orthogonal camera directions. Cartoon representation draws helices as coils and strands as arrows; sticks shows the backbone as bonds; surface shows the solvent-excluded envelope. Rainbow coloring maps sequence position to hue (blue→red, N→C); chain coloring assigns a distinct color per polypeptide.